Protein AF-A0A7C9PVP7-F1 (afdb_monomer_lite)

Structure (mmCIF, N/CA/C/O backbone):
data_AF-A0A7C9PVP7-F1
#
_entry.id   AF-A0A7C9PVP7-F1
#
loop_
_atom_site.group_PDB
_atom_site.id
_atom_site.type_symbol
_atom_site.label_atom_id
_atom_site.label_alt_id
_atom_site.label_comp_id
_atom_site.label_asym_id
_atom_site.label_entity_id
_atom_site.label_seq_id
_atom_site.pdbx_PDB_ins_code
_atom_site.Cartn_x
_atom_site.Cartn_y
_atom_site.Cartn_z
_atom_site.occupancy
_atom_site.B_iso_or_equiv
_atom_site.auth_seq_id
_atom_site.auth_comp_id
_atom_site.auth_asym_id
_atom_site.auth_atom_id
_atom_site.pdbx_PDB_model_num
ATOM 1 N N . MET A 1 1 ? -107.635 -49.368 16.313 1.00 35.53 1 MET A N 1
ATOM 2 C CA . MET A 1 1 ? -106.824 -50.002 15.254 1.00 35.53 1 MET A CA 1
ATOM 3 C C . MET A 1 1 ? -105.705 -49.036 14.891 1.00 35.53 1 MET A C 1
ATOM 5 O O . MET A 1 1 ? -106.017 -47.894 14.594 1.00 35.53 1 MET A O 1
ATOM 9 N N . ASN A 1 2 ? -104.457 -49.486 15.078 1.00 34.75 2 ASN A N 1
ATOM 10 C CA . ASN A 1 2 ? -103.176 -49.161 14.405 1.00 34.75 2 ASN A CA 1
ATOM 11 C C . ASN A 1 2 ? -103.253 -48.045 13.330 1.00 34.75 2 ASN A C 1
ATOM 13 O O . ASN A 1 2 ? -104.153 -48.103 12.506 1.00 34.75 2 ASN A O 1
ATOM 17 N N . GLY A 1 3 ? -102.390 -47.028 13.219 1.00 34.78 3 GLY A N 1
ATOM 18 C CA . GLY A 1 3 ? -100.933 -46.939 13.399 1.00 34.78 3 GLY A CA 1
ATOM 19 C C . GLY A 1 3 ? -100.298 -46.448 12.073 1.00 34.78 3 GLY A C 1
ATOM 20 O O . GLY A 1 3 ? -100.737 -46.920 11.030 1.00 34.78 3 GLY A O 1
ATOM 21 N N . PHE A 1 4 ? -99.272 -45.573 12.146 1.00 37.66 4 PHE A N 1
ATOM 22 C CA . PHE A 1 4 ? -98.384 -45.060 11.060 1.00 37.66 4 PHE A CA 1
ATOM 23 C C . PHE A 1 4 ? -99.015 -44.087 10.027 1.00 37.66 4 PHE A C 1
ATOM 25 O O . PHE A 1 4 ? -100.135 -44.302 9.593 1.00 37.66 4 PHE A O 1
ATOM 32 N N . ASP A 1 5 ? -98.386 -43.025 9.498 1.00 41.72 5 ASP A N 1
ATOM 33 C CA . ASP A 1 5 ? -97.152 -42.254 9.756 1.00 41.72 5 ASP A CA 1
ATOM 34 C C . ASP A 1 5 ? -97.121 -41.056 8.765 1.00 41.72 5 ASP A C 1
ATOM 36 O O . ASP A 1 5 ? -97.962 -40.978 7.869 1.00 41.72 5 ASP A O 1
ATOM 40 N N . SER A 1 6 ? -96.088 -40.209 8.853 1.00 38.78 6 SER A N 1
ATOM 41 C CA . SER A 1 6 ? -95.681 -39.108 7.944 1.00 38.78 6 SER A CA 1
ATOM 42 C C . SER A 1 6 ? -96.436 -37.771 8.123 1.00 38.78 6 SER A C 1
ATOM 44 O O . SER A 1 6 ? -97.595 -37.612 7.773 1.00 38.78 6 SER A O 1
ATOM 46 N N . GLY A 1 7 ? -95.854 -36.710 8.689 1.00 47.41 7 GLY A N 1
ATOM 47 C CA . GLY A 1 7 ? -94.441 -36.341 8.678 1.00 47.41 7 GLY A CA 1
ATOM 48 C C . GLY A 1 7 ? -94.038 -35.802 7.307 1.00 47.41 7 GLY A C 1
ATOM 49 O O . GLY A 1 7 ? -93.270 -36.454 6.616 1.00 47.41 7 GLY A O 1
ATOM 50 N N . PHE A 1 8 ? -94.560 -34.636 6.900 1.00 43.66 8 PHE A N 1
ATOM 51 C CA . PHE A 1 8 ? -93.939 -33.872 5.802 1.00 43.66 8 PHE A CA 1
ATOM 52 C C . PHE A 1 8 ? -94.285 -32.372 5.736 1.00 43.66 8 PHE A C 1
ATOM 54 O O . PHE A 1 8 ? -93.508 -31.598 5.189 1.00 43.66 8 PHE A O 1
ATOM 61 N N . PHE A 1 9 ? -95.404 -31.907 6.307 1.00 37.41 9 PHE A N 1
ATOM 62 C CA . PHE A 1 9 ? -95.901 -30.552 5.995 1.00 37.41 9 PHE A CA 1
ATOM 63 C C . PHE A 1 9 ? -95.629 -29.438 7.020 1.00 37.41 9 PHE A C 1
ATOM 65 O O . PHE A 1 9 ? -96.051 -28.306 6.806 1.00 37.41 9 PHE A O 1
ATOM 72 N N . ALA A 1 10 ? -94.867 -29.685 8.088 1.00 37.97 10 ALA A N 1
ATOM 73 C CA . ALA A 1 10 ? -94.651 -28.693 9.150 1.00 37.97 10 ALA A CA 1
ATOM 74 C C . ALA A 1 10 ? -93.182 -28.248 9.303 1.00 37.97 10 ALA A C 1
ATOM 76 O O . ALA A 1 10 ? -92.636 -28.279 10.401 1.00 37.97 10 ALA A O 1
ATOM 77 N N . SER A 1 11 ? -92.507 -27.843 8.219 1.00 38.09 11 SER A N 1
ATOM 78 C CA . SER A 1 11 ? -91.168 -27.220 8.349 1.00 38.09 11 SER A CA 1
ATOM 79 C C . SER A 1 11 ? -90.753 -26.265 7.215 1.00 38.09 11 SER A C 1
ATOM 81 O O . SER A 1 11 ? -89.658 -25.708 7.225 1.00 38.09 11 SER A O 1
ATOM 83 N N . LEU A 1 12 ? -91.618 -26.004 6.231 1.00 42.50 12 LEU A N 1
ATOM 84 C CA . LEU A 1 12 ? -91.212 -25.348 4.978 1.00 42.50 12 LEU A CA 1
ATOM 85 C C . LEU A 1 12 ? -91.471 -23.833 4.889 1.00 42.50 12 LEU A C 1
ATOM 87 O O . LEU A 1 12 ? -91.487 -23.287 3.792 1.00 42.50 12 LEU A O 1
ATOM 91 N N . TRP A 1 13 ? -91.621 -23.121 6.012 1.00 43.50 13 TRP A N 1
ATOM 92 C CA . TRP A 1 13 ? -91.886 -21.667 5.989 1.00 43.50 13 TRP A CA 1
ATOM 93 C C . TRP A 1 13 ? -90.919 -20.785 6.791 1.00 43.50 13 TRP A C 1
ATOM 95 O O . TRP A 1 13 ? -91.205 -19.614 7.022 1.00 43.50 13 TRP A O 1
ATOM 105 N N . HIS A 1 14 ? -89.732 -21.289 7.160 1.00 43.88 14 HIS A N 1
ATOM 106 C CA . HIS A 1 14 ? -88.726 -20.457 7.845 1.00 43.88 14 HIS A CA 1
ATOM 107 C C . HIS A 1 14 ? -87.280 -20.527 7.325 1.00 43.88 14 HIS A C 1
ATOM 109 O O . HIS A 1 14 ? -86.410 -19.848 7.874 1.00 43.88 14 HIS A O 1
ATOM 115 N N . GLN A 1 15 ? -87.003 -21.243 6.230 1.00 44.12 15 GLN A N 1
ATOM 116 C CA . GLN A 1 15 ? -85.635 -21.389 5.699 1.00 44.12 15 GLN A CA 1
ATOM 117 C C . GLN A 1 15 ? -85.302 -20.572 4.434 1.00 44.12 15 GLN A C 1
ATOM 119 O O . GLN A 1 15 ? -84.199 -20.681 3.913 1.00 44.12 15 GLN A O 1
ATOM 124 N N . GLY A 1 16 ? -86.177 -19.677 3.963 1.00 38.12 16 GLY A N 1
ATOM 125 C CA . GLY A 1 16 ? -85.915 -18.897 2.739 1.00 38.12 16 GLY A CA 1
ATOM 126 C C . GLY A 1 16 ? -84.987 -17.678 2.891 1.00 38.12 16 GLY A C 1
ATOM 127 O O . GLY A 1 16 ? -84.432 -17.203 1.906 1.00 38.12 16 GLY A O 1
ATOM 128 N N . LYS A 1 17 ? -84.791 -17.140 4.105 1.00 39.38 17 LYS A N 1
ATOM 129 C CA . LYS A 1 17 ? -84.120 -15.830 4.295 1.00 39.38 17 LYS A CA 1
ATOM 130 C C . LYS A 1 17 ? -82.666 -15.876 4.772 1.00 39.38 17 LYS A C 1
ATOM 132 O O . LYS A 1 17 ? -81.983 -14.860 4.684 1.00 39.38 17 LYS A O 1
ATOM 137 N N . LYS A 1 18 ? -82.171 -17.013 5.275 1.00 43.19 18 LYS A N 1
ATOM 138 C CA . LYS A 1 18 ? -80.804 -17.095 5.836 1.00 43.19 18 LYS A CA 1
ATOM 139 C C . LYS A 1 18 ? -79.737 -17.528 4.825 1.00 43.19 18 LYS A C 1
ATOM 141 O O . LYS A 1 18 ? -78.585 -17.137 4.976 1.00 43.19 18 LYS A O 1
ATOM 146 N N . ILE A 1 19 ? -80.112 -18.253 3.771 1.00 44.62 19 ILE A N 1
ATOM 147 C CA . ILE A 1 19 ? -79.148 -18.809 2.804 1.00 44.62 19 ILE A CA 1
ATOM 148 C C . ILE A 1 19 ? -78.625 -17.725 1.837 1.00 44.62 19 ILE A C 1
ATOM 150 O O . ILE A 1 19 ? -77.452 -17.729 1.479 1.00 44.62 19 ILE A O 1
ATOM 154 N N . SER A 1 20 ? -79.442 -16.715 1.509 1.00 43.78 20 SER A N 1
ATOM 155 C CA . SER A 1 20 ? -79.046 -15.617 0.608 1.00 43.78 20 SER A CA 1
ATOM 156 C C . SER A 1 20 ? -77.975 -14.683 1.201 1.00 43.78 20 SER A C 1
ATOM 158 O O . SER A 1 20 ? -77.080 -14.245 0.480 1.00 43.78 20 SER A O 1
ATOM 160 N N . LYS A 1 21 ? -77.989 -14.429 2.519 1.00 39.31 21 LYS A N 1
ATOM 161 C CA . LYS A 1 21 ? -76.960 -13.597 3.171 1.00 39.31 21 LYS A CA 1
ATOM 162 C C . LYS A 1 21 ? -75.628 -14.321 3.356 1.00 39.31 21 LYS A C 1
ATOM 164 O O . LYS A 1 21 ? -74.592 -13.671 3.305 1.00 39.31 21 LYS A O 1
ATOM 169 N N . LEU A 1 22 ? -75.625 -15.640 3.534 1.00 43.06 22 LEU A N 1
ATOM 170 C CA . LEU A 1 22 ? -74.382 -16.395 3.718 1.00 43.06 22 LEU A CA 1
ATOM 171 C C . LEU A 1 22 ? -73.583 -16.515 2.414 1.00 43.06 22 LEU A C 1
ATOM 173 O O . LEU A 1 22 ? -72.370 -16.353 2.445 1.00 43.06 22 LEU A O 1
ATOM 177 N N . ILE A 1 23 ? -74.249 -16.679 1.267 1.00 43.31 23 ILE A N 1
ATOM 178 C CA . ILE A 1 23 ? -73.569 -16.797 -0.035 1.00 43.31 23 ILE A CA 1
ATOM 179 C C . ILE A 1 23 ? -73.073 -15.430 -0.540 1.00 43.31 23 ILE A C 1
ATOM 181 O O . ILE A 1 23 ? -71.964 -15.335 -1.063 1.00 43.31 23 ILE A O 1
ATOM 185 N N . ALA A 1 24 ? -73.831 -14.350 -0.308 1.00 41.00 24 ALA A N 1
ATOM 186 C CA . ALA A 1 24 ? -73.399 -12.997 -0.674 1.00 41.00 24 ALA A CA 1
ATOM 187 C C . ALA A 1 24 ? -72.214 -12.500 0.179 1.00 41.00 24 ALA A C 1
ATOM 189 O O . ALA A 1 24 ? -71.314 -11.849 -0.344 1.00 41.00 24 ALA A O 1
ATOM 190 N N . THR A 1 25 ? -72.166 -12.845 1.472 1.00 41.41 25 THR A N 1
ATOM 191 C CA . THR A 1 25 ? -71.031 -12.468 2.339 1.00 41.41 25 THR A CA 1
ATOM 192 C C . THR A 1 25 ? -69.775 -13.299 2.043 1.00 41.41 25 THR A C 1
ATOM 194 O O . THR A 1 25 ? -68.667 -12.783 2.169 1.00 41.41 25 THR A O 1
ATOM 197 N N . LEU A 1 26 ? -69.917 -14.555 1.593 1.00 39.81 26 LEU A N 1
ATOM 198 C CA . LEU A 1 26 ? -68.764 -15.412 1.287 1.00 39.81 26 LEU A CA 1
ATOM 199 C C . LEU A 1 26 ? -68.030 -14.984 0.004 1.00 39.81 26 LEU A C 1
ATOM 201 O O . LEU A 1 26 ? -66.804 -15.041 -0.027 1.00 39.81 26 LEU A O 1
ATOM 205 N N . LEU A 1 27 ? -68.754 -14.506 -1.019 1.00 39.69 27 LEU A N 1
ATOM 206 C CA . LEU A 1 27 ? -68.161 -14.033 -2.281 1.00 39.69 27 LEU A CA 1
ATOM 207 C C . LEU A 1 27 ? -67.509 -12.645 -2.165 1.00 39.69 27 LEU A C 1
ATOM 209 O O . LEU A 1 27 ? -66.495 -12.390 -2.809 1.00 39.69 27 LEU A O 1
ATOM 213 N N . VAL A 1 28 ? -68.023 -11.763 -1.301 1.00 41.38 28 VAL A N 1
ATOM 214 C CA . VAL A 1 28 ? -67.366 -10.469 -1.024 1.00 41.38 28 VAL A CA 1
ATOM 215 C C . VAL A 1 28 ? -66.106 -10.662 -0.168 1.00 41.38 28 VAL A C 1
ATOM 217 O O . VAL A 1 28 ? -65.120 -9.954 -0.359 1.00 41.38 28 VAL A O 1
ATOM 220 N N . ALA A 1 29 ? -66.080 -11.673 0.708 1.00 38.22 29 ALA A N 1
ATOM 221 C CA . ALA A 1 29 ? -64.902 -11.998 1.510 1.00 38.22 29 ALA A CA 1
ATOM 222 C C . ALA A 1 29 ? -63.761 -12.656 0.707 1.00 38.22 29 ALA A C 1
ATOM 224 O O . ALA A 1 29 ? -62.604 -12.522 1.097 1.00 38.22 29 ALA A O 1
ATOM 225 N N . THR A 1 30 ? -64.044 -13.326 -0.421 1.00 38.50 30 THR A N 1
ATOM 226 C CA . THR A 1 30 ? -62.991 -13.951 -1.252 1.00 38.50 30 THR A CA 1
ATOM 227 C C . THR A 1 30 ? -62.315 -12.972 -2.212 1.00 38.50 30 THR A C 1
ATOM 229 O O . THR A 1 30 ? -61.137 -13.142 -2.511 1.00 38.50 30 THR A O 1
ATOM 232 N N . VAL A 1 31 ? -63.007 -11.920 -2.663 1.00 41.06 31 VAL A N 1
ATOM 233 C CA . VAL A 1 31 ? -62.415 -10.917 -3.572 1.00 41.06 31 VAL A CA 1
ATOM 234 C C . VAL A 1 31 ? -61.635 -9.834 -2.812 1.00 41.06 31 VAL A C 1
ATOM 236 O O . VAL A 1 31 ? -60.676 -9.287 -3.349 1.00 41.06 31 VAL A O 1
ATOM 239 N N . PHE A 1 32 ? -61.951 -9.572 -1.537 1.00 38.47 32 PHE A N 1
ATOM 240 C CA . PHE A 1 32 ? -61.188 -8.611 -0.722 1.00 38.47 32 PHE A CA 1
ATOM 241 C C . PHE A 1 32 ? -59.865 -9.177 -0.168 1.00 38.47 32 PHE A C 1
ATOM 243 O O . PHE A 1 32 ? -58.951 -8.416 0.139 1.00 38.47 32 PHE A O 1
ATOM 250 N N . PHE A 1 33 ? -59.721 -10.506 -0.085 1.00 38.88 33 PHE A N 1
ATOM 251 C CA . PHE A 1 33 ? -58.511 -11.166 0.432 1.00 38.88 33 PHE A CA 1
ATOM 252 C C . PHE A 1 33 ? -57.405 -11.404 -0.611 1.00 38.88 33 PHE A C 1
ATOM 254 O O . PHE A 1 33 ? -56.318 -11.839 -0.249 1.00 38.88 33 PHE A O 1
ATOM 261 N N . LEU A 1 34 ? -57.646 -11.092 -1.888 1.00 41.97 34 LEU A N 1
ATOM 262 C CA . LEU A 1 34 ? -56.627 -11.150 -2.950 1.00 41.97 34 LEU A CA 1
ATOM 263 C C . LEU A 1 34 ? -55.975 -9.784 -3.243 1.00 41.97 34 LEU A C 1
ATOM 265 O O . LEU A 1 34 ? -55.122 -9.693 -4.120 1.00 41.97 34 LEU A O 1
ATOM 269 N N . GLY A 1 35 ? -56.359 -8.726 -2.515 1.00 41.78 35 GLY A N 1
ATOM 270 C CA . GLY A 1 35 ? -55.882 -7.352 -2.730 1.00 41.78 35 GLY A CA 1
ATOM 271 C C . GLY A 1 35 ? -54.906 -6.803 -1.682 1.00 41.78 35 GLY A C 1
ATOM 272 O O . GLY A 1 35 ? -54.446 -5.675 -1.825 1.00 41.78 35 GLY A O 1
ATOM 273 N N . MET A 1 36 ? -54.578 -7.555 -0.629 1.00 48.78 36 MET A N 1
ATOM 274 C CA . MET A 1 36 ? -53.687 -7.099 0.444 1.00 48.78 36 MET A CA 1
ATOM 275 C C . MET A 1 36 ? -52.611 -8.142 0.708 1.00 48.78 36 MET A C 1
ATOM 277 O O . MET A 1 36 ? -52.885 -9.177 1.305 1.00 48.78 36 MET A O 1
ATOM 281 N N . GLY A 1 37 ? -51.380 -7.867 0.285 1.00 43.84 37 GLY A N 1
ATOM 282 C CA . GLY A 1 37 ? -50.263 -8.714 0.691 1.00 43.84 37 GLY A CA 1
ATOM 283 C C . GLY A 1 37 ? -49.037 -8.718 -0.203 1.00 43.84 37 GLY A C 1
ATOM 284 O O . GLY A 1 37 ? -48.245 -9.645 -0.085 1.00 43.84 37 GLY A O 1
ATOM 285 N N . THR A 1 38 ? -48.801 -7.718 -1.055 1.00 48.75 38 THR A N 1
ATOM 286 C CA . THR A 1 38 ? -47.406 -7.435 -1.415 1.00 48.75 38 THR A CA 1
ATOM 287 C C . THR A 1 38 ? -46.764 -6.796 -0.193 1.00 48.75 38 THR A C 1
ATOM 289 O O . THR A 1 38 ? -46.749 -5.574 -0.043 1.00 48.75 38 THR A O 1
ATOM 292 N N . ILE A 1 39 ? -46.286 -7.639 0.723 1.00 51.38 39 ILE A N 1
ATOM 293 C CA . ILE A 1 39 ? -45.269 -7.242 1.686 1.00 51.38 39 ILE A CA 1
ATOM 294 C C . ILE A 1 39 ? -44.074 -6.852 0.817 1.00 51.38 39 ILE A C 1
ATOM 296 O O . ILE A 1 39 ? -43.309 -7.703 0.368 1.00 51.38 39 ILE A O 1
ATOM 300 N N . LEU A 1 40 ? -43.964 -5.560 0.509 1.00 48.41 40 LEU A N 1
ATOM 301 C CA . LEU A 1 40 ? -42.699 -4.954 0.135 1.00 48.41 40 LEU A CA 1
ATOM 302 C C . LEU A 1 40 ? -41.823 -5.106 1.375 1.00 48.41 40 LEU A C 1
ATOM 304 O O . LEU A 1 40 ? -41.786 -4.228 2.233 1.00 48.41 40 LEU A O 1
ATOM 308 N N . LEU A 1 41 ? -41.194 -6.274 1.521 1.00 50.56 41 LEU A N 1
ATOM 309 C CA . LEU A 1 41 ? -40.046 -6.394 2.397 1.00 50.56 41 LEU A CA 1
ATOM 310 C C . LEU A 1 41 ? -39.092 -5.306 1.902 1.00 50.56 41 LEU A C 1
ATOM 312 O O . LEU A 1 41 ? -38.775 -5.318 0.706 1.00 50.56 41 LEU A O 1
ATOM 316 N N . PRO A 1 42 ? -38.698 -4.329 2.738 1.00 54.88 42 PRO A N 1
ATOM 317 C CA . PRO A 1 42 ? -37.625 -3.439 2.352 1.00 54.88 42 PRO A CA 1
ATOM 318 C C . PRO A 1 42 ? -36.460 -4.356 2.008 1.00 54.88 42 PRO A C 1
ATOM 320 O O . PRO A 1 42 ? -35.973 -5.097 2.863 1.00 54.88 42 PRO A O 1
ATOM 323 N N . VAL A 1 43 ? -36.092 -4.389 0.726 1.00 60.16 43 VAL A N 1
ATOM 324 C CA . VAL A 1 43 ? -34.851 -5.025 0.305 1.00 60.16 43 VAL A CA 1
ATOM 325 C C . VAL A 1 43 ? -33.800 -4.359 1.184 1.00 60.16 43 VAL A C 1
ATOM 327 O O . VAL A 1 43 ? -33.738 -3.126 1.151 1.00 60.16 43 VAL A O 1
ATOM 330 N N . PRO A 1 44 ? -33.059 -5.099 2.031 1.00 52.84 44 PRO A N 1
ATOM 331 C CA . PRO A 1 44 ? -31.991 -4.491 2.796 1.00 52.84 44 PRO A CA 1
ATOM 332 C C . PRO A 1 44 ? -31.082 -3.850 1.760 1.00 52.84 44 PRO A C 1
ATOM 334 O O . PRO A 1 44 ? -30.469 -4.534 0.940 1.00 52.84 44 PRO A O 1
ATOM 337 N N . THR A 1 45 ? -31.082 -2.522 1.714 1.00 51.94 45 THR A N 1
ATOM 338 C CA . THR A 1 45 ? -30.081 -1.790 0.963 1.00 51.94 45 THR A CA 1
ATOM 339 C C . THR A 1 45 ? -28.783 -2.199 1.622 1.00 51.94 45 THR A C 1
ATOM 341 O O . THR A 1 45 ? -28.556 -1.823 2.772 1.00 51.94 45 THR A O 1
ATOM 344 N N . ALA A 1 46 ? -28.003 -3.051 0.957 1.00 53.53 46 ALA A N 1
ATOM 345 C CA . ALA A 1 46 ? -26.649 -3.350 1.374 1.00 53.53 46 ALA A CA 1
ATOM 346 C C . ALA A 1 46 ? -25.939 -1.997 1.445 1.00 53.53 46 ALA A C 1
ATOM 348 O O . ALA A 1 46 ? -25.617 -1.399 0.418 1.00 53.53 46 ALA A O 1
ATOM 349 N N . GLN A 1 47 ? -25.832 -1.449 2.655 1.00 55.28 47 GLN A N 1
ATOM 350 C CA . GLN A 1 47 ? -25.023 -0.274 2.896 1.00 55.28 47 GLN A CA 1
ATOM 351 C C . GLN A 1 47 ? -23.615 -0.721 2.536 1.00 55.28 47 GLN A C 1
ATOM 353 O O . GLN A 1 47 ? -23.139 -1.734 3.048 1.00 55.28 47 GLN A O 1
ATOM 358 N N . ALA A 1 48 ? -23.004 -0.053 1.558 1.00 58.19 48 ALA A N 1
ATOM 359 C CA . ALA A 1 48 ? -21.621 -0.326 1.221 1.00 58.19 48 ALA A CA 1
ATOM 360 C C . ALA A 1 48 ? -20.815 -0.182 2.516 1.00 58.19 48 ALA A C 1
ATOM 362 O O . ALA A 1 48 ? -20.867 0.878 3.143 1.00 58.19 48 ALA A O 1
ATOM 363 N N . ALA A 1 49 ? -20.157 -1.265 2.938 1.00 69.88 49 ALA A N 1
ATOM 364 C CA . ALA A 1 49 ? -19.309 -1.261 4.119 1.00 69.88 49 ALA A CA 1
ATOM 365 C C . ALA A 1 49 ? -18.346 -0.078 3.999 1.00 69.88 49 ALA A C 1
ATOM 367 O O . ALA A 1 49 ? -17.652 0.058 2.987 1.00 69.88 49 ALA A O 1
ATOM 368 N N . MET A 1 50 ? -18.352 0.817 4.988 1.00 82.38 50 MET A N 1
ATOM 369 C CA . MET A 1 50 ? -17.418 1.933 4.970 1.00 82.38 50 MET A CA 1
ATOM 370 C C . MET A 1 50 ? -16.009 1.372 5.142 1.00 82.38 50 MET A C 1
ATOM 372 O O . MET A 1 50 ? -15.749 0.626 6.087 1.00 82.38 50 MET A O 1
ATOM 376 N N . VAL A 1 51 ? -15.124 1.709 4.207 1.00 91.00 51 VAL A N 1
ATOM 377 C CA . VAL A 1 51 ? -13.711 1.342 4.262 1.00 91.00 51 VAL A CA 1
ATOM 378 C C . VAL A 1 51 ? -12.899 2.623 4.332 1.00 91.00 51 VAL A C 1
ATOM 380 O O . VAL A 1 51 ? -13.061 3.506 3.487 1.00 91.00 51 VAL A O 1
ATOM 383 N N . LEU A 1 52 ? -12.050 2.730 5.350 1.00 93.06 52 LEU A N 1
ATOM 384 C CA . LEU A 1 52 ? -11.122 3.843 5.518 1.00 93.06 52 LEU A CA 1
ATOM 385 C C . LEU A 1 52 ? -9.711 3.307 5.734 1.00 93.06 52 LEU A C 1
ATOM 387 O O . LEU A 1 52 ? -9.510 2.287 6.392 1.00 93.06 52 LEU A O 1
ATOM 391 N N . PHE A 1 53 ? -8.735 4.040 5.217 1.00 93.94 53 PHE A N 1
ATOM 392 C CA . PHE A 1 53 ? -7.320 3.754 5.385 1.00 93.94 53 PHE A CA 1
ATOM 393 C C . PHE A 1 53 ? -6.674 4.898 6.146 1.00 93.94 53 PHE A C 1
ATOM 395 O O . PHE A 1 53 ? -6.856 6.061 5.790 1.00 93.94 53 PHE A O 1
ATOM 402 N N . CYS A 1 54 ? -5.925 4.573 7.193 1.00 94.50 54 CYS A N 1
ATOM 403 C CA . CYS A 1 54 ? -5.312 5.554 8.080 1.00 94.50 54 CYS A CA 1
ATOM 404 C C . CYS A 1 54 ? -3.782 5.426 8.001 1.00 94.50 54 CYS A C 1
ATOM 406 O O . CYS A 1 54 ? -3.188 4.718 8.824 1.00 94.50 54 CYS A O 1
ATOM 408 N N . PRO A 1 55 ? -3.136 6.035 6.986 1.00 91.12 55 PRO A N 1
ATOM 409 C CA . PRO A 1 55 ? -1.688 5.999 6.830 1.00 91.12 55 PRO A CA 1
ATOM 410 C C . PRO A 1 55 ? -0.964 6.877 7.853 1.00 91.12 55 PRO A C 1
ATOM 412 O O . PRO A 1 55 ? -1.422 7.976 8.164 1.00 91.12 55 PRO A O 1
ATOM 415 N N . GLY A 1 56 ? 0.196 6.415 8.319 1.00 88.12 56 GLY A N 1
ATOM 416 C CA . GLY A 1 56 ? 1.106 7.153 9.201 1.00 88.12 56 GLY A CA 1
ATOM 417 C C . GLY A 1 56 ? 2.538 6.609 9.140 1.00 88.12 56 GLY A C 1
ATOM 418 O O . GLY A 1 56 ? 2.848 5.769 8.299 1.00 88.12 56 GLY A O 1
ATOM 419 N N . LEU A 1 57 ? 3.415 7.083 10.030 1.00 85.50 57 LEU A N 1
ATOM 420 C CA . LEU A 1 57 ? 4.809 6.637 10.157 1.00 85.50 57 LEU A CA 1
ATOM 421 C C . LEU A 1 57 ? 5.047 5.998 11.521 1.00 85.50 57 LEU A C 1
ATOM 423 O O . LEU A 1 57 ? 4.754 6.612 12.547 1.00 85.50 57 LEU A O 1
ATOM 427 N N . ASP A 1 58 ? 5.594 4.787 11.540 1.00 86.25 58 ASP A N 1
ATOM 428 C CA . ASP A 1 58 ? 5.898 4.049 12.762 1.00 86.25 58 ASP A CA 1
ATOM 429 C C . ASP A 1 58 ? 7.041 4.703 13.568 1.00 86.25 58 ASP A C 1
ATOM 431 O O . ASP A 1 58 ? 7.570 5.758 13.211 1.00 86.25 58 ASP A O 1
ATOM 435 N N . ALA A 1 59 ? 7.431 4.095 14.692 1.00 84.19 59 ALA A N 1
ATOM 436 C CA . ALA A 1 59 ? 8.501 4.622 15.543 1.00 84.19 59 ALA A CA 1
ATOM 437 C C . ALA A 1 59 ? 9.863 4.731 14.817 1.00 84.19 59 ALA A C 1
ATOM 439 O O . ALA A 1 59 ? 10.698 5.561 15.189 1.00 84.19 59 ALA A O 1
ATOM 440 N N . GLY A 1 60 ? 10.095 3.893 13.801 1.00 82.38 60 GLY A N 1
ATOM 441 C CA . GLY A 1 60 ? 11.287 3.884 12.954 1.00 82.38 60 GLY A CA 1
ATOM 442 C C . GLY A 1 60 ? 11.216 4.840 11.761 1.00 82.38 60 GLY A C 1
ATOM 443 O O . GLY A 1 60 ? 12.218 4.991 11.067 1.00 82.38 60 GLY A O 1
ATOM 444 N N . GLY A 1 61 ? 10.079 5.508 11.546 1.00 79.31 61 GLY A N 1
ATOM 445 C CA . GLY A 1 61 ? 9.845 6.387 10.401 1.00 79.31 61 GLY A CA 1
ATOM 446 C C . GLY A 1 61 ? 9.401 5.646 9.138 1.00 79.31 61 GLY A C 1
ATOM 447 O O . GLY A 1 61 ? 9.401 6.239 8.061 1.00 79.31 61 GLY A O 1
ATOM 448 N N . TYR A 1 62 ? 9.030 4.368 9.246 1.00 81.50 62 TYR A N 1
ATOM 449 C CA . TYR A 1 62 ? 8.526 3.583 8.125 1.00 81.50 62 TYR A CA 1
ATOM 450 C C . TYR A 1 62 ? 7.009 3.730 7.982 1.00 81.50 62 TYR A C 1
ATOM 452 O O . TYR A 1 62 ? 6.308 3.817 8.995 1.00 81.50 62 TYR A O 1
ATOM 460 N N . PRO A 1 63 ? 6.466 3.742 6.752 1.00 84.75 63 PRO A N 1
ATOM 461 C CA . PRO A 1 63 ? 5.029 3.842 6.552 1.00 84.75 63 PRO A CA 1
ATOM 462 C C . PRO A 1 63 ? 4.276 2.662 7.164 1.00 84.75 63 PRO A C 1
ATOM 464 O O . PRO A 1 63 ? 4.694 1.506 7.072 1.00 84.75 63 PRO A O 1
ATOM 467 N N . TYR A 1 64 ? 3.121 2.953 7.748 1.00 90.44 64 TYR A N 1
ATOM 468 C CA . TYR A 1 64 ? 2.118 1.953 8.079 1.00 90.44 64 TYR A CA 1
ATOM 469 C C . TYR A 1 64 ? 0.742 2.422 7.622 1.00 90.44 64 TYR A C 1
ATOM 471 O O . TYR A 1 64 ? 0.526 3.597 7.324 1.00 90.44 64 TYR A O 1
ATOM 479 N N . THR A 1 65 ? -0.214 1.505 7.576 1.00 94.00 65 THR A N 1
ATOM 480 C CA . THR A 1 65 ? -1.621 1.805 7.315 1.00 94.00 65 THR A CA 1
ATOM 481 C C . THR A 1 65 ? -2.500 0.931 8.175 1.00 94.00 65 THR A C 1
ATOM 483 O O . THR A 1 65 ? -2.381 -0.289 8.125 1.00 94.00 65 THR A O 1
ATOM 486 N N . ALA A 1 66 ? -3.394 1.554 8.938 1.00 96.12 66 ALA A N 1
ATOM 487 C CA . ALA A 1 66 ? -4.488 0.850 9.589 1.00 96.12 66 ALA A CA 1
ATOM 488 C C . ALA A 1 66 ? -5.729 0.848 8.691 1.00 96.12 66 ALA A C 1
ATOM 490 O O . ALA A 1 66 ? -6.080 1.892 8.132 1.00 96.12 66 ALA A O 1
ATOM 491 N N . THR A 1 67 ? -6.398 -0.296 8.583 1.00 96.19 67 THR A N 1
ATOM 492 C CA . THR A 1 67 ? -7.607 -0.453 7.767 1.00 96.19 67 THR A CA 1
ATOM 493 C C . THR A 1 67 ? -8.829 -0.550 8.674 1.00 96.19 67 THR A C 1
ATOM 495 O O . THR A 1 67 ? -8.909 -1.417 9.548 1.00 96.19 67 THR A O 1
ATOM 498 N N . TYR A 1 68 ? -9.791 0.343 8.458 1.00 95.50 68 TYR A N 1
ATOM 499 C CA . TYR A 1 68 ? -11.095 0.338 9.110 1.00 95.50 68 TYR A CA 1
ATOM 500 C C . TYR A 1 68 ? -12.146 -0.187 8.141 1.00 95.50 68 TYR A C 1
ATOM 502 O O . TYR A 1 68 ? -12.258 0.324 7.027 1.00 95.50 68 TYR A O 1
ATOM 510 N N . VAL A 1 69 ? -12.913 -1.187 8.564 1.00 92.94 69 VAL A N 1
ATOM 511 C CA . VAL A 1 69 ? -13.981 -1.803 7.777 1.00 92.94 69 VAL A CA 1
ATOM 512 C C . VAL A 1 69 ? -15.194 -1.983 8.674 1.00 92.94 69 VAL A C 1
ATOM 514 O O . VAL A 1 69 ? -15.103 -2.621 9.720 1.00 92.94 69 VAL A O 1
ATOM 517 N N . ASP A 1 70 ? -16.324 -1.426 8.246 1.00 87.44 70 ASP A N 1
ATOM 518 C CA . ASP A 1 70 ? -17.648 -1.714 8.813 1.00 87.44 70 ASP A CA 1
ATOM 519 C C . ASP A 1 70 ? -17.721 -1.642 10.352 1.00 87.44 70 ASP A C 1
ATOM 521 O O . ASP A 1 70 ? -18.205 -2.550 11.025 1.00 87.44 70 ASP A O 1
ATOM 525 N N . GLY A 1 71 ? -17.191 -0.566 10.937 1.00 90.62 71 GLY A N 1
ATOM 526 C CA . GLY A 1 71 ? -17.259 -0.363 12.386 1.00 90.62 71 GLY A CA 1
ATOM 527 C C . GLY A 1 71 ? -15.964 -0.655 13.144 1.00 90.62 71 GLY A C 1
ATOM 528 O O . GLY A 1 71 ? -15.823 -0.188 14.274 1.00 90.62 71 GLY A O 1
ATOM 529 N N . LEU A 1 72 ? -15.015 -1.391 12.554 1.00 95.00 72 LEU A N 1
ATOM 530 C CA . LEU A 1 72 ? -13.852 -1.923 13.270 1.00 95.00 72 LEU A CA 1
ATOM 531 C C . LEU A 1 72 ? -12.538 -1.713 12.517 1.00 95.00 72 LEU A C 1
ATOM 533 O O . LEU A 1 72 ? -12.476 -1.799 11.292 1.00 95.00 72 LEU A O 1
ATOM 537 N N . PHE A 1 73 ? -11.451 -1.522 13.265 1.00 97.81 73 PHE A N 1
ATOM 538 C CA . PHE A 1 73 ? -10.105 -1.692 12.720 1.00 97.81 73 PHE A CA 1
ATOM 539 C C . PHE A 1 73 ? -9.779 -3.181 12.623 1.00 97.81 73 PHE A C 1
ATOM 541 O O . PHE A 1 73 ? -9.865 -3.901 13.617 1.00 97.81 73 PHE A O 1
ATOM 548 N N . THR A 1 74 ? -9.423 -3.634 11.424 1.00 96.25 74 THR A N 1
ATOM 549 C CA . THR A 1 74 ? -9.253 -5.063 11.105 1.00 96.25 74 THR A CA 1
ATOM 550 C C . THR A 1 74 ? -7.796 -5.460 10.925 1.00 96.25 74 THR A C 1
ATOM 552 O O . THR A 1 74 ? -7.428 -6.593 11.220 1.00 96.25 74 THR A O 1
ATOM 555 N N . GLU A 1 75 ? -6.941 -4.528 10.505 1.00 96.81 75 GLU A N 1
ATOM 556 C CA . GLU A 1 75 ? -5.515 -4.785 10.316 1.00 96.81 75 GLU A CA 1
ATOM 557 C C . GLU A 1 75 ? -4.667 -3.512 10.418 1.00 96.81 75 GLU A C 1
ATOM 559 O O . GLU A 1 75 ? -5.153 -2.393 10.220 1.00 96.81 75 GLU A O 1
ATOM 564 N N . VAL A 1 76 ? -3.371 -3.704 10.678 1.00 95.81 76 VAL A N 1
ATOM 565 C CA . VAL A 1 76 ? -2.318 -2.726 10.391 1.00 95.81 76 VAL A CA 1
ATOM 566 C C . VAL A 1 76 ? -1.262 -3.363 9.507 1.00 95.81 76 VAL A C 1
ATOM 568 O O . VAL A 1 76 ? -0.685 -4.392 9.848 1.00 95.81 76 VAL A O 1
ATOM 571 N N . ARG A 1 77 ? -0.953 -2.711 8.397 1.00 94.12 77 ARG A N 1
ATOM 572 C CA . ARG A 1 77 ? 0.114 -3.087 7.479 1.00 94.12 77 ARG A CA 1
ATOM 573 C C . ARG A 1 77 ? 1.318 -2.165 7.661 1.00 94.12 77 ARG A C 1
ATOM 575 O O . ARG A 1 77 ? 1.148 -0.953 7.670 1.00 94.12 77 ARG A O 1
ATOM 582 N N . PHE A 1 78 ? 2.521 -2.724 7.737 1.00 88.81 78 PHE A N 1
ATOM 583 C CA . PHE A 1 78 ? 3.786 -2.007 7.916 1.00 88.81 78 PHE A CA 1
ATOM 584 C C . PHE A 1 78 ? 4.721 -2.208 6.715 1.00 88.81 78 PHE A C 1
ATOM 586 O O . PHE A 1 78 ? 5.077 -3.344 6.388 1.00 88.81 78 PHE A O 1
ATOM 593 N N . ASP A 1 79 ? 5.186 -1.115 6.112 1.00 84.25 79 ASP A N 1
ATOM 594 C CA . ASP A 1 79 ? 6.153 -1.098 5.008 1.00 84.25 79 ASP A CA 1
ATOM 595 C C . ASP A 1 79 ? 7.578 -0.884 5.567 1.00 84.25 79 ASP A C 1
ATOM 597 O O . ASP A 1 79 ? 8.161 0.194 5.498 1.00 84.25 79 ASP A O 1
ATOM 601 N N . ARG A 1 80 ? 8.141 -1.940 6.167 1.00 70.81 80 ARG A N 1
ATOM 602 C CA . ARG A 1 80 ? 9.358 -1.922 7.012 1.00 70.81 80 ARG A CA 1
ATOM 603 C C . ARG A 1 80 ? 10.647 -1.420 6.350 1.00 70.81 80 ARG A C 1
ATOM 605 O O . ARG A 1 80 ? 11.593 -1.091 7.055 1.00 70.81 80 ARG A O 1
ATOM 612 N N . SER A 1 81 ? 10.746 -1.519 5.025 1.00 69.06 81 SER A N 1
ATOM 613 C CA . SER A 1 81 ? 11.869 -1.077 4.182 1.00 69.06 81 SER A CA 1
ATOM 614 C C . SER A 1 81 ? 11.570 -1.459 2.724 1.00 69.06 81 SER A C 1
ATOM 616 O O . SER A 1 81 ? 10.956 -2.506 2.518 1.00 69.06 81 SER A O 1
ATOM 618 N N . PRO A 1 82 ? 12.055 -0.725 1.703 1.00 60.41 82 PRO A N 1
ATOM 619 C CA . PRO A 1 82 ? 11.874 -1.103 0.296 1.00 60.41 82 PRO A CA 1
ATOM 620 C C . PRO A 1 82 ? 12.447 -2.479 -0.085 1.00 60.41 82 PRO A C 1
ATOM 622 O O . PRO A 1 82 ? 12.063 -3.042 -1.103 1.00 60.41 82 PRO A O 1
ATOM 625 N N . SER A 1 83 ? 13.386 -3.017 0.700 1.00 65.31 83 SER A N 1
ATOM 626 C CA . SER A 1 83 ? 14.022 -4.318 0.450 1.00 65.31 83 SER A CA 1
ATOM 627 C C . SER A 1 83 ? 13.352 -5.492 1.168 1.00 65.31 83 SER A C 1
ATOM 629 O O . SER A 1 83 ? 13.787 -6.633 1.009 1.00 65.31 83 SER A O 1
ATOM 631 N N . LEU A 1 84 ? 12.322 -5.236 1.978 1.00 70.12 84 LEU A N 1
ATOM 632 C CA . LEU A 1 84 ? 11.633 -6.253 2.762 1.00 70.12 84 LEU A CA 1
ATOM 633 C C . LEU A 1 84 ? 10.143 -6.266 2.427 1.00 70.12 84 LEU A C 1
ATOM 635 O O . LEU A 1 84 ? 9.545 -5.200 2.290 1.00 70.12 84 LEU A O 1
ATOM 639 N N . PRO A 1 85 ? 9.509 -7.452 2.378 1.00 73.44 85 PRO A N 1
ATOM 640 C CA . PRO A 1 85 ? 8.077 -7.509 2.180 1.00 73.44 85 PRO A CA 1
ATOM 641 C C . PRO A 1 85 ? 7.352 -6.810 3.346 1.00 73.44 85 PRO A C 1
ATOM 643 O O . PRO A 1 85 ? 7.831 -6.866 4.497 1.00 73.44 85 PRO A O 1
ATOM 646 N N . PRO A 1 86 ? 6.199 -6.184 3.055 1.00 82.06 86 PRO A N 1
ATOM 647 C CA . PRO A 1 86 ? 5.305 -5.631 4.058 1.00 82.06 86 PRO A CA 1
ATOM 648 C C . PRO A 1 86 ? 4.853 -6.697 5.053 1.00 82.06 86 PRO A C 1
ATOM 650 O O . PRO A 1 86 ? 4.779 -7.883 4.730 1.00 82.06 86 PRO A O 1
ATOM 653 N N . VAL A 1 87 ? 4.519 -6.263 6.262 1.00 87.88 87 VAL A N 1
ATOM 654 C CA . VAL A 1 87 ? 3.993 -7.138 7.313 1.00 87.88 87 VAL A CA 1
ATOM 655 C C . VAL A 1 87 ? 2.614 -6.658 7.707 1.00 87.88 87 VAL A C 1
ATOM 657 O O . VAL A 1 87 ? 2.456 -5.493 8.059 1.00 87.88 87 VAL A O 1
ATOM 660 N N . THR A 1 88 ? 1.639 -7.559 7.689 1.00 93.81 88 THR A N 1
ATOM 661 C CA . THR A 1 88 ? 0.284 -7.280 8.164 1.00 93.81 88 THR A CA 1
ATOM 662 C C . THR A 1 88 ? 0.085 -7.887 9.545 1.00 93.81 88 THR A C 1
ATOM 664 O O . THR A 1 88 ? 0.443 -9.037 9.795 1.00 93.81 88 THR A O 1
ATOM 667 N N . SER A 1 89 ? -0.479 -7.087 10.437 1.00 96.38 89 SER A N 1
ATOM 668 C CA . SER A 1 89 ? -0.960 -7.477 11.750 1.00 96.38 89 SER A CA 1
ATOM 669 C C . SER A 1 89 ? -2.480 -7.467 11.717 1.00 96.38 89 SER A C 1
ATOM 671 O O . SER A 1 89 ? -3.074 -6.403 11.550 1.00 96.38 89 SER A O 1
ATOM 673 N N . GLU A 1 90 ? -3.106 -8.630 11.859 1.00 97.06 90 GLU A N 1
ATOM 674 C CA . GLU A 1 90 ? -4.551 -8.702 12.076 1.00 97.06 90 GLU A CA 1
ATOM 675 C C . GLU A 1 90 ? -4.880 -8.137 13.460 1.00 97.06 90 GLU A C 1
ATOM 677 O O . GLU A 1 90 ? -4.215 -8.449 14.453 1.00 97.06 90 GLU A O 1
ATOM 682 N N . LEU A 1 91 ? -5.897 -7.283 13.513 1.00 98.00 91 LEU A N 1
ATOM 683 C CA . LEU A 1 91 ? -6.333 -6.618 14.727 1.00 98.00 91 LEU A CA 1
ATOM 684 C C . LEU A 1 91 ? -7.593 -7.269 15.284 1.00 98.00 91 LEU A C 1
ATOM 686 O O . LEU A 1 91 ? -8.538 -7.586 14.568 1.00 98.00 91 LEU A O 1
ATOM 690 N N . THR A 1 92 ? -7.628 -7.393 16.603 1.00 97.75 92 THR A N 1
ATOM 691 C CA . THR A 1 92 ? -8.816 -7.754 17.372 1.00 97.75 92 THR A CA 1
ATOM 692 C C . THR A 1 92 ? -9.132 -6.622 18.336 1.00 97.75 92 THR A C 1
ATOM 694 O O . THR A 1 92 ? -8.235 -6.086 18.988 1.00 97.75 92 THR A O 1
ATOM 697 N N . TYR A 1 93 ? -10.406 -6.244 18.431 1.00 97.88 93 TYR A N 1
ATOM 698 C CA . TYR A 1 93 ? -10.856 -5.320 19.468 1.00 97.88 93 TYR A CA 1
ATOM 699 C C . TYR A 1 93 ? -10.560 -5.906 20.855 1.00 97.88 93 TYR A C 1
ATOM 701 O O . TYR A 1 93 ? -10.879 -7.063 21.122 1.00 97.88 93 TYR A O 1
ATOM 709 N N . ASP A 1 94 ? -9.972 -5.102 21.733 1.00 98.19 94 ASP A N 1
ATOM 710 C CA . ASP A 1 94 ? -9.618 -5.509 23.092 1.00 98.19 94 ASP A CA 1
ATOM 711 C C . ASP A 1 94 ? -10.516 -4.821 24.121 1.00 98.19 94 ASP A C 1
ATOM 713 O O . ASP A 1 94 ? -11.314 -5.456 24.809 1.00 98.19 94 ASP A O 1
ATOM 717 N N . THR A 1 95 ? -10.398 -3.498 24.230 1.00 98.19 95 THR A N 1
ATOM 718 C CA . THR A 1 95 ? -11.022 -2.735 25.315 1.00 98.19 95 THR A CA 1
ATOM 719 C C . THR A 1 95 ? -11.185 -1.261 24.948 1.00 98.19 95 THR A C 1
ATOM 721 O O . THR A 1 95 ? -10.876 -0.848 23.835 1.00 98.19 95 THR A O 1
ATOM 724 N N . VAL A 1 96 ? -11.647 -0.449 25.894 1.00 97.88 96 VAL A N 1
ATOM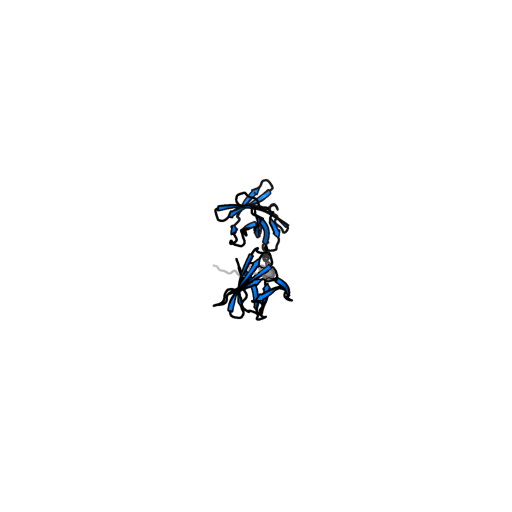 725 C CA . VAL A 1 96 ? -11.642 1.015 25.825 1.00 97.88 96 VAL A CA 1
ATOM 726 C C . VAL A 1 96 ? -10.753 1.545 26.949 1.00 97.88 96 VAL A C 1
ATOM 728 O O . VAL A 1 96 ? -10.832 1.060 28.078 1.00 97.88 96 VAL A O 1
ATOM 731 N N . ASN A 1 97 ? -9.893 2.525 26.662 1.00 96.25 97 ASN A N 1
ATOM 732 C CA . ASN A 1 97 ? -9.070 3.157 27.696 1.00 96.25 97 ASN A CA 1
ATOM 733 C C . ASN A 1 97 ? -9.865 4.148 28.567 1.00 96.25 97 ASN A C 1
ATOM 735 O O . ASN A 1 97 ? -11.031 4.451 28.318 1.00 96.25 97 ASN A O 1
ATOM 739 N N . GLU A 1 98 ? -9.207 4.707 29.582 1.00 96.56 98 GLU A N 1
ATOM 740 C CA . GLU A 1 98 ? -9.803 5.697 30.491 1.00 96.56 98 GLU A CA 1
ATOM 741 C C . GLU A 1 98 ? -10.268 6.981 29.778 1.00 96.56 98 GLU A C 1
ATOM 743 O O . GLU A 1 98 ? -11.121 7.705 30.288 1.00 96.56 98 GLU A O 1
ATOM 748 N N . GLN A 1 99 ? -9.733 7.271 28.588 1.00 96.44 99 GLN A N 1
ATOM 749 C CA . GLN A 1 99 ? -10.110 8.417 27.758 1.00 96.44 99 GLN A CA 1
ATOM 750 C C . GLN A 1 99 ? -11.325 8.132 26.851 1.00 96.44 99 GLN A C 1
ATOM 752 O O . GLN A 1 99 ? -11.785 9.036 26.138 1.00 96.44 99 GLN A O 1
ATOM 757 N N . GLY A 1 100 ? -11.874 6.914 26.896 1.00 97.12 100 GLY A N 1
ATOM 758 C CA . GLY A 1 100 ? -12.992 6.487 26.056 1.00 97.12 100 GLY A CA 1
ATOM 759 C C . GLY A 1 100 ? -12.574 6.087 24.639 1.00 97.12 100 GLY A C 1
ATOM 760 O O . GLY A 1 100 ? -13.410 6.088 23.740 1.00 97.12 100 GLY A O 1
ATOM 761 N N . GLU A 1 101 ? -11.294 5.796 24.416 1.00 98.12 101 GLU A N 1
ATOM 762 C CA . GLU A 1 101 ? -10.740 5.446 23.107 1.00 98.12 101 GLU A CA 1
ATOM 763 C C . GLU A 1 101 ? -10.666 3.918 22.963 1.00 98.12 101 GLU A C 1
ATOM 765 O O . GLU A 1 101 ? -10.031 3.262 23.801 1.00 98.12 101 GLU A O 1
ATOM 770 N N . PRO A 1 102 ? -11.308 3.330 21.936 1.00 98.44 102 PRO A N 1
ATOM 771 C CA . PRO A 1 102 ? -11.174 1.913 21.630 1.00 98.44 102 PRO A CA 1
ATOM 772 C C . PRO A 1 102 ? -9.718 1.513 21.376 1.00 98.44 102 PRO A C 1
ATOM 774 O O . PRO A 1 102 ? -8.974 2.207 20.680 1.00 98.44 102 PRO A O 1
ATOM 777 N N . ILE A 1 103 ? -9.336 0.363 21.918 1.00 98.31 103 ILE A N 1
ATOM 778 C CA . ILE A 1 103 ? -8.032 -0.270 21.761 1.00 98.31 103 ILE A CA 1
ATOM 779 C C . ILE A 1 103 ? -8.210 -1.571 20.988 1.00 98.31 103 ILE A C 1
ATOM 781 O O . ILE A 1 103 ? -9.055 -2.403 21.322 1.00 98.31 103 ILE A O 1
ATOM 785 N N . TYR A 1 104 ? -7.346 -1.762 20.001 1.00 98.56 104 TYR A N 1
ATOM 786 C CA . TYR A 1 104 ? -7.221 -2.980 19.221 1.00 98.56 104 TYR A CA 1
ATOM 787 C C . TYR A 1 104 ? -5.819 -3.554 19.407 1.00 98.56 104 TYR A C 1
ATOM 789 O O . TYR A 1 104 ? -4.840 -2.804 19.495 1.00 98.56 104 TYR A O 1
ATOM 797 N N . ARG A 1 105 ? -5.714 -4.883 19.458 1.00 98.06 105 ARG A N 1
ATOM 798 C CA . ARG A 1 105 ? -4.446 -5.604 19.594 1.00 98.06 105 ARG A CA 1
ATOM 799 C C . ARG A 1 105 ? -4.208 -6.539 18.426 1.00 98.06 105 ARG A C 1
ATOM 801 O O . ARG A 1 105 ? -5.141 -7.150 17.917 1.00 98.06 105 ARG A O 1
ATOM 808 N N . GLY A 1 106 ? -2.946 -6.678 18.056 1.00 97.12 106 GLY A N 1
ATOM 809 C CA . GLY A 1 106 ? -2.481 -7.629 17.058 1.00 97.12 106 GLY A CA 1
ATOM 810 C C . GLY A 1 106 ? -1.061 -8.085 17.363 1.00 97.12 106 GLY A C 1
ATOM 811 O O . GLY A 1 106 ? -0.458 -7.671 18.353 1.00 97.12 106 GLY A O 1
ATOM 812 N N . GLY A 1 107 ? -0.518 -8.935 16.498 1.00 94.25 107 GLY A N 1
ATOM 813 C CA . GLY A 1 107 ? 0.870 -9.389 16.572 1.00 94.25 107 GLY A CA 1
ATOM 814 C C . GLY A 1 107 ? 1.693 -8.908 15.382 1.00 94.25 107 GLY A C 1
ATOM 815 O O . GLY A 1 107 ? 1.191 -8.813 14.264 1.00 94.25 107 GLY A O 1
ATOM 816 N N . TYR A 1 108 ? 2.975 -8.648 15.604 1.00 88.38 108 TYR A N 1
ATOM 817 C CA . TYR A 1 108 ? 3.947 -8.313 14.572 1.00 88.38 108 TYR A CA 1
ATOM 818 C C . TYR A 1 108 ? 4.977 -9.439 14.469 1.00 88.38 108 TYR A C 1
ATOM 820 O O . TYR A 1 108 ? 5.824 -9.612 15.349 1.00 88.38 108 TYR A O 1
ATOM 828 N N . LEU A 1 109 ? 4.867 -10.250 13.409 1.00 85.38 109 LEU A N 1
ATOM 829 C CA . LEU A 1 109 ? 5.729 -11.417 13.140 1.00 85.38 109 LEU A CA 1
ATOM 830 C C . LEU A 1 109 ? 5.800 -12.448 14.283 1.00 85.38 109 LEU A C 1
ATOM 832 O O . LEU A 1 109 ? 6.758 -13.211 14.363 1.00 85.38 109 LEU A O 1
ATOM 836 N N . GLY A 1 110 ? 4.816 -12.456 15.187 1.00 82.62 110 GLY A N 1
ATOM 837 C CA . GLY A 1 110 ? 4.828 -13.300 16.386 1.00 82.62 110 GLY A CA 1
ATOM 838 C C . GLY A 1 110 ? 5.921 -12.947 17.403 1.00 82.62 110 GLY A C 1
ATOM 839 O O . GLY A 1 110 ? 6.184 -13.743 18.298 1.00 82.62 110 GLY A O 1
ATOM 840 N N . MET A 1 111 ? 6.576 -11.790 17.258 1.00 86.94 111 MET A N 1
ATOM 841 C CA . MET A 1 111 ? 7.695 -11.367 18.111 1.00 86.94 111 MET A CA 1
ATOM 842 C C . MET A 1 111 ? 7.396 -10.109 18.926 1.00 86.94 111 MET A C 1
ATOM 844 O O . MET A 1 111 ? 8.067 -9.870 19.924 1.00 86.94 111 MET A O 1
ATOM 848 N N . ALA A 1 112 ? 6.430 -9.300 18.495 1.00 90.94 112 ALA A N 1
ATOM 849 C CA . ALA A 1 112 ? 6.072 -8.046 19.144 1.00 90.94 112 ALA A CA 1
ATOM 850 C C . ALA A 1 112 ? 4.558 -7.830 19.121 1.00 90.94 112 ALA A C 1
ATOM 852 O O . ALA A 1 112 ? 3.870 -8.299 18.210 1.00 90.94 112 ALA A O 1
ATOM 853 N N . ASP A 1 113 ? 4.061 -7.075 20.095 1.00 95.81 113 ASP A N 1
ATOM 854 C CA . ASP A 1 113 ? 2.653 -6.700 20.175 1.00 95.81 113 ASP A CA 1
ATOM 855 C C . ASP A 1 113 ? 2.378 -5.440 19.355 1.00 95.81 113 ASP A C 1
ATOM 857 O O . ASP A 1 113 ? 3.135 -4.469 19.408 1.00 95.81 113 ASP A O 1
ATOM 861 N N . VAL A 1 114 ? 1.259 -5.430 18.635 1.00 97.12 114 VAL A N 1
ATOM 862 C CA . VAL A 1 114 ? 0.710 -4.233 17.994 1.00 97.12 114 VAL A CA 1
ATOM 863 C C . VAL A 1 114 ? -0.443 -3.725 18.841 1.00 97.12 114 VAL A C 1
ATOM 865 O O . VAL A 1 114 ? -1.346 -4.481 19.190 1.00 97.12 114 VAL A O 1
ATOM 868 N N . THR A 1 115 ? -0.426 -2.437 19.169 1.00 98.06 115 THR A N 1
ATOM 869 C CA . THR A 1 115 ? -1.550 -1.746 19.811 1.00 98.06 115 THR A CA 1
ATOM 870 C C . THR A 1 115 ? -2.000 -0.607 18.914 1.00 98.06 115 THR A C 1
ATOM 872 O O . THR A 1 115 ? -1.196 0.261 18.584 1.00 98.06 115 THR A O 1
ATOM 875 N N . LEU A 1 116 ? -3.277 -0.585 18.546 1.00 98.38 116 LEU A N 1
ATOM 876 C CA . LEU A 1 116 ? -3.911 0.545 17.875 1.00 98.38 116 LEU A CA 1
ATOM 877 C C . LEU A 1 116 ? -4.924 1.188 18.820 1.00 98.38 116 LEU A C 1
ATOM 879 O O . LEU A 1 116 ? -5.737 0.499 19.429 1.00 98.38 116 LEU A O 1
ATOM 883 N N . VAL A 1 117 ? -4.886 2.512 18.915 1.00 98.19 117 VAL A N 1
ATOM 884 C CA . VAL A 1 117 ? -5.843 3.328 19.663 1.00 98.19 117 VAL A CA 1
ATOM 885 C C . VAL A 1 117 ? -6.626 4.185 18.682 1.00 98.19 117 VAL A C 1
ATOM 887 O O . VAL A 1 117 ? -6.043 4.999 17.959 1.00 98.19 117 VAL A O 1
ATOM 890 N N . ASP A 1 118 ? -7.944 4.026 18.689 1.00 97.88 118 ASP A N 1
ATOM 891 C CA . ASP A 1 118 ? -8.867 4.874 17.948 1.00 97.88 118 ASP A CA 1
ATOM 892 C C . ASP A 1 118 ? -9.148 6.168 18.721 1.00 97.88 118 ASP A C 1
ATOM 894 O O . ASP A 1 118 ? -9.905 6.201 19.695 1.00 97.88 118 ASP A O 1
ATOM 898 N N . ARG A 1 119 ? -8.575 7.275 18.247 1.00 96.50 119 ARG A N 1
ATOM 899 C CA . ARG A 1 119 ? -8.706 8.591 18.889 1.00 96.50 119 ARG A CA 1
ATOM 900 C C . ARG A 1 119 ? -10.064 9.242 18.628 1.00 96.50 119 ARG A C 1
ATOM 902 O O . ARG A 1 119 ? -10.379 10.259 19.245 1.00 96.50 119 ARG A O 1
ATOM 909 N N . SER A 1 120 ? -10.876 8.671 17.737 1.00 95.88 120 SER A N 1
ATOM 910 C CA . SER A 1 120 ? -12.230 9.141 17.435 1.00 95.88 120 SER A CA 1
ATOM 911 C C . SER A 1 120 ? -13.302 8.574 18.368 1.00 95.88 120 SER A C 1
ATOM 913 O O . SER A 1 120 ? -14.475 8.924 18.233 1.00 95.88 120 SER A O 1
ATOM 915 N N . LYS A 1 121 ? -12.907 7.747 19.348 1.00 96.00 121 LYS A N 1
ATOM 916 C CA . LYS A 1 121 ? -13.803 7.173 20.365 1.00 96.00 121 LYS A CA 1
ATOM 917 C C . LYS A 1 121 ? -14.917 6.306 19.763 1.00 96.00 121 LYS A C 1
ATOM 919 O O . LYS A 1 121 ? -16.051 6.329 20.234 1.00 96.00 121 LYS A O 1
ATOM 924 N N . GLY A 1 122 ? -14.601 5.568 18.701 1.00 93.25 122 GLY A N 1
ATOM 925 C CA . GLY A 1 122 ? -15.522 4.688 17.986 1.00 93.25 122 GLY A CA 1
ATOM 926 C C . GLY A 1 122 ? -16.297 5.358 16.850 1.00 93.25 122 GLY A C 1
ATOM 927 O O . GLY A 1 122 ? -16.975 4.658 16.104 1.00 93.25 122 GLY A O 1
ATOM 928 N N . ASN A 1 123 ? -16.202 6.681 16.679 1.00 94.12 123 ASN A N 1
ATOM 929 C CA . ASN A 1 123 ? -16.868 7.405 15.592 1.00 94.12 123 ASN A CA 1
ATOM 930 C C . ASN A 1 123 ? -15.887 7.719 14.450 1.00 94.12 123 ASN A C 1
ATOM 932 O O . ASN A 1 123 ? -15.571 8.882 14.173 1.00 94.12 123 ASN A O 1
ATOM 936 N N . VAL A 1 124 ? -15.365 6.666 13.818 1.00 95.50 124 VAL A N 1
ATOM 937 C CA . VAL A 1 124 ? -14.349 6.782 12.767 1.00 95.50 124 VAL A CA 1
ATOM 938 C C . VAL A 1 124 ? -14.979 7.321 11.480 1.00 95.50 124 VAL A C 1
ATOM 940 O O . VAL A 1 124 ? -15.949 6.778 10.963 1.00 95.50 124 VAL A O 1
ATOM 943 N N . GLN A 1 125 ? -14.399 8.392 10.944 1.00 92.75 125 GLN A N 1
ATOM 944 C CA . GLN A 1 125 ? -14.798 9.052 9.702 1.00 92.75 125 GLN A CA 1
ATOM 945 C C . GLN A 1 125 ? -13.542 9.578 8.984 1.00 92.75 125 GLN A C 1
ATOM 947 O O . GLN A 1 125 ? -12.464 9.605 9.586 1.00 92.75 125 GLN A O 1
ATOM 952 N N . PRO A 1 126 ? -13.621 10.008 7.712 1.00 92.31 126 PRO A N 1
ATOM 953 C CA . PRO A 1 126 ? -12.505 10.705 7.079 1.00 92.31 126 PRO A CA 1
ATOM 954 C C . PRO A 1 126 ? -12.020 11.886 7.939 1.00 92.31 126 PRO A C 1
ATOM 956 O O . PRO A 1 126 ? -12.821 12.697 8.403 1.00 92.31 126 PRO A O 1
ATOM 959 N N . GLY A 1 127 ? -10.711 11.963 8.173 1.00 89.06 127 GLY A N 1
ATOM 960 C CA . GLY A 1 127 ? -10.060 12.903 9.087 1.00 89.06 127 GLY A CA 1
ATOM 961 C C . GLY A 1 127 ? -9.892 12.400 10.526 1.00 89.06 127 GLY A C 1
ATOM 962 O O . GLY A 1 127 ? -9.178 13.043 11.292 1.00 89.06 127 GLY A O 1
ATOM 963 N N . SER A 1 128 ? -10.499 11.270 10.911 1.00 95.88 128 SER A N 1
ATOM 964 C CA . SER A 1 128 ? -10.250 10.643 12.216 1.00 95.88 128 SER A CA 1
ATOM 965 C C . SER A 1 128 ? -8.791 10.216 12.358 1.00 95.88 128 SER A C 1
ATOM 967 O O . SER A 1 128 ? -8.130 9.879 11.379 1.00 95.88 128 SER A O 1
ATOM 969 N N . GLU A 1 129 ? -8.298 10.202 13.594 1.00 96.25 129 GLU A N 1
ATOM 970 C CA . GLU A 1 129 ? -6.913 9.849 13.888 1.00 96.25 129 GLU A CA 1
ATOM 971 C C . GLU A 1 129 ? -6.800 8.505 14.610 1.00 96.25 129 GLU A C 1
ATOM 973 O O . GLU A 1 129 ? -7.620 8.161 15.464 1.00 96.25 129 GLU A O 1
ATOM 978 N N . VAL A 1 130 ? -5.715 7.790 14.330 1.00 97.31 130 VAL A N 1
ATOM 979 C CA . VAL A 1 130 ? -5.296 6.601 15.075 1.00 97.31 130 VAL A CA 1
ATOM 980 C C . VAL A 1 130 ? -3.871 6.750 15.588 1.00 97.31 130 VAL A C 1
ATOM 982 O O . VAL A 1 130 ? -3.024 7.414 14.983 1.00 97.31 130 VAL A O 1
ATOM 985 N N . SER A 1 131 ? -3.595 6.099 16.712 1.00 95.81 131 SER A N 1
ATOM 986 C CA . SER A 1 131 ? -2.243 5.944 17.242 1.00 95.81 131 SER A CA 1
ATOM 987 C C . SER A 1 131 ? -1.873 4.471 17.238 1.00 95.81 131 SER A C 1
ATOM 989 O O . SER A 1 131 ? -2.627 3.660 17.764 1.00 95.81 131 SER A O 1
ATOM 991 N N . VAL A 1 132 ? -0.726 4.120 16.667 1.00 96.50 132 VAL A N 1
ATOM 992 C CA . VAL A 1 132 ? -0.244 2.738 16.582 1.00 96.50 132 VAL A CA 1
ATOM 993 C C . VAL A 1 132 ? 1.084 2.626 17.318 1.00 96.50 132 VAL A C 1
ATOM 995 O O . VAL A 1 132 ? 1.946 3.497 17.193 1.00 96.50 132 VAL A O 1
ATOM 998 N N . ALA A 1 133 ? 1.253 1.554 18.083 1.00 95.31 133 ALA A N 1
ATOM 999 C CA . ALA A 1 133 ? 2.508 1.173 18.710 1.00 95.31 133 ALA A CA 1
ATOM 1000 C C . ALA A 1 133 ? 2.884 -0.261 18.348 1.00 95.31 133 ALA A C 1
ATOM 1002 O O . ALA A 1 133 ? 2.013 -1.126 18.245 1.00 95.31 133 ALA A O 1
ATOM 1003 N N . VAL A 1 134 ? 4.188 -0.502 18.224 1.00 93.94 134 VAL A N 1
ATOM 1004 C CA . VAL A 1 134 ? 4.778 -1.843 18.138 1.00 93.94 134 VAL A CA 1
ATOM 1005 C C . VAL A 1 134 ? 5.697 -2.019 19.342 1.00 93.94 134 VAL A C 1
ATOM 1007 O O . VAL A 1 134 ? 6.584 -1.193 19.556 1.00 93.94 134 VAL A O 1
ATOM 1010 N N . ASP A 1 135 ? 5.457 -3.051 20.149 1.00 91.62 135 ASP A N 1
ATOM 1011 C CA . ASP A 1 135 ? 6.192 -3.336 21.393 1.00 91.62 135 ASP A CA 1
ATOM 1012 C C . ASP A 1 135 ? 6.252 -2.123 22.347 1.00 91.62 135 ASP A C 1
ATOM 1014 O O . ASP A 1 135 ? 7.301 -1.695 22.827 1.00 91.62 135 ASP A O 1
ATOM 1018 N N . GLY A 1 136 ? 5.106 -1.455 22.520 1.00 89.81 136 GLY A N 1
ATOM 1019 C CA . GLY A 1 136 ? 4.982 -0.249 23.347 1.00 89.81 136 GLY A CA 1
ATOM 1020 C C . GLY A 1 136 ? 5.662 1.010 22.785 1.00 89.81 136 GLY A C 1
ATOM 1021 O O . GLY A 1 136 ? 5.537 2.083 23.379 1.00 89.81 136 GLY A O 1
ATOM 1022 N N . ARG A 1 137 ? 6.346 0.931 21.635 1.00 92.50 137 ARG A N 1
ATOM 1023 C CA . ARG A 1 137 ? 6.934 2.096 20.961 1.00 92.50 137 ARG A CA 1
ATOM 1024 C C . ARG A 1 137 ? 5.908 2.741 20.042 1.00 92.50 137 ARG A C 1
ATOM 1026 O O . ARG A 1 137 ? 5.559 2.189 19.000 1.00 92.50 137 ARG A O 1
ATOM 1033 N N . TRP A 1 138 ? 5.445 3.920 20.441 1.00 91.00 138 TRP A N 1
ATOM 1034 C CA . TRP A 1 138 ? 4.480 4.709 19.684 1.00 91.00 138 TRP A CA 1
ATOM 1035 C C . TRP A 1 138 ? 5.065 5.268 18.386 1.00 91.00 138 TRP A C 1
ATOM 1037 O O . TRP A 1 138 ? 6.252 5.589 18.299 1.00 91.00 138 TRP A O 1
ATOM 1047 N N . ASN A 1 139 ? 4.193 5.371 17.388 1.00 84.56 139 ASN A N 1
ATOM 1048 C CA . ASN A 1 139 ? 4.448 5.948 16.078 1.00 84.56 139 ASN A CA 1
ATOM 1049 C C . ASN A 1 139 ? 4.999 7.388 16.133 1.00 84.56 139 ASN A C 1
ATOM 1051 O O . ASN A 1 139 ? 4.740 8.147 17.067 1.00 84.56 139 ASN A O 1
ATOM 1055 N N . GLN A 1 140 ? 5.775 7.771 15.113 1.00 73.81 140 GLN A N 1
ATOM 1056 C CA . GLN A 1 140 ? 6.256 9.151 14.969 1.00 73.81 140 GLN A CA 1
ATOM 1057 C C . GLN A 1 140 ? 5.130 10.092 14.547 1.00 73.81 140 GLN A C 1
ATOM 1059 O O . GLN A 1 140 ? 5.084 11.245 14.978 1.00 73.81 140 GLN A O 1
ATOM 1064 N N . THR A 1 141 ? 4.218 9.600 13.706 1.00 80.62 141 THR A N 1
ATOM 1065 C CA . THR A 1 141 ? 3.045 10.352 13.266 1.00 80.62 141 THR A CA 1
ATOM 1066 C C . THR A 1 141 ? 1.770 9.546 13.466 1.00 80.62 141 THR A C 1
ATOM 1068 O O . THR A 1 141 ? 1.727 8.323 13.287 1.00 80.62 141 THR A O 1
ATOM 1071 N N . ARG A 1 142 ? 0.699 10.258 13.825 1.00 90.44 142 ARG A N 1
ATOM 1072 C CA . ARG A 1 142 ? -0.649 9.691 13.883 1.00 90.44 142 ARG A CA 1
ATOM 1073 C C . ARG A 1 142 ? -1.103 9.286 12.488 1.00 90.44 142 ARG A C 1
ATOM 1075 O O . ARG A 1 142 ? -0.748 9.937 11.508 1.00 90.44 142 ARG A O 1
ATOM 1082 N N . GLY A 1 143 ? -1.896 8.224 12.423 1.00 90.75 143 GLY A N 1
ATOM 1083 C CA . GLY A 1 143 ? -2.546 7.821 11.188 1.00 90.75 143 GLY A CA 1
ATOM 1084 C C . GLY A 1 143 ? -3.787 8.672 10.972 1.00 90.75 143 GLY A C 1
ATOM 1085 O O . GLY A 1 143 ? -4.582 8.788 11.901 1.00 90.75 143 GLY A O 1
ATOM 1086 N N . VAL A 1 144 ? -3.965 9.261 9.790 1.00 91.31 144 VAL A N 1
ATOM 1087 C CA . VAL A 1 144 ? -5.151 10.079 9.472 1.00 91.31 144 VAL A CA 1
ATOM 1088 C C . VAL A 1 144 ? -6.022 9.330 8.479 1.00 91.31 144 VAL A C 1
ATOM 1090 O O . VAL A 1 144 ? -5.596 9.058 7.363 1.00 91.31 144 VAL A O 1
ATOM 1093 N N . CYS A 1 145 ? -7.236 8.980 8.883 1.00 93.75 145 CYS A N 1
ATOM 1094 C CA . CYS A 1 145 ? -8.134 8.143 8.106 1.00 93.75 145 CYS A CA 1
ATOM 1095 C C . CYS A 1 145 ? -8.700 8.878 6.887 1.00 93.75 145 CYS A C 1
ATOM 1097 O O . CYS A 1 145 ? -9.166 10.011 6.987 1.00 93.75 145 CYS A O 1
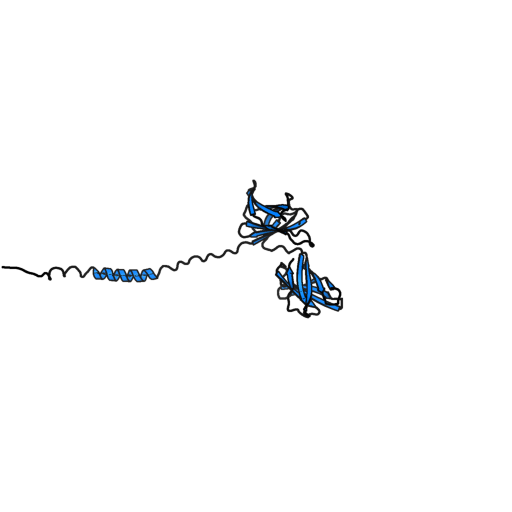ATOM 1099 N N . GLY A 1 146 ? -8.725 8.215 5.737 1.00 90.12 146 GLY A N 1
ATOM 1100 C CA . GLY A 1 146 ? -9.313 8.717 4.500 1.00 90.12 146 GLY A CA 1
ATOM 1101 C C . GLY A 1 146 ? -9.900 7.590 3.658 1.00 90.12 146 GLY A C 1
ATOM 1102 O O . GLY A 1 146 ? -9.721 6.413 3.956 1.00 90.12 146 GLY A O 1
ATOM 1103 N N . THR A 1 147 ? -10.626 7.948 2.603 1.00 82.19 147 THR A N 1
ATOM 1104 C CA . THR A 1 147 ? -11.236 6.982 1.672 1.00 82.19 147 THR A CA 1
ATOM 1105 C C . THR A 1 147 ? -10.270 6.492 0.593 1.00 82.19 147 THR A C 1
ATOM 1107 O O .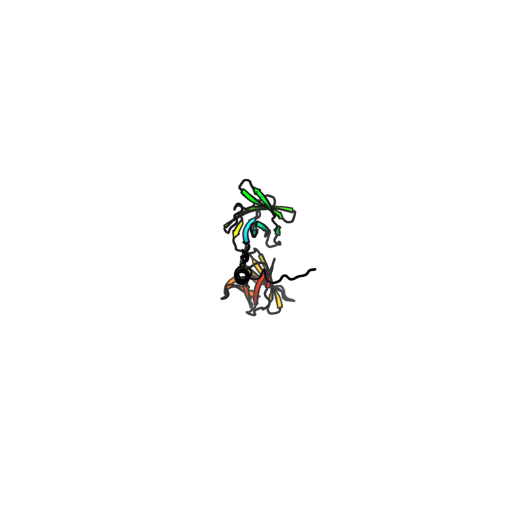 THR A 1 147 ? -10.577 5.534 -0.111 1.00 82.19 147 THR A O 1
ATOM 1110 N N . SER A 1 148 ? -9.111 7.135 0.441 1.00 65.56 148 SER A N 1
ATOM 1111 C CA . SER A 1 148 ? -8.061 6.713 -0.483 1.00 65.56 148 SER A CA 1
ATOM 1112 C C . SER A 1 148 ? -7.176 5.656 0.165 1.00 65.56 148 SER A C 1
ATOM 1114 O O . SER A 1 148 ? -6.659 5.873 1.263 1.00 65.56 148 SER A O 1
ATOM 1116 N N . THR A 1 149 ? -6.949 4.548 -0.537 1.00 61.12 149 THR A N 1
ATOM 1117 C CA . THR A 1 149 ? -5.858 3.622 -0.226 1.00 61.12 149 THR A CA 1
ATOM 1118 C C . THR A 1 149 ? -4.532 4.386 -0.158 1.00 61.12 149 THR A C 1
ATOM 1120 O O . THR A 1 149 ? -4.308 5.278 -0.981 1.00 61.12 149 THR A O 1
ATOM 1123 N N . PRO A 1 150 ? -3.639 4.070 0.793 1.00 58.47 150 PRO A N 1
ATOM 1124 C CA . PRO A 1 150 ? -2.308 4.647 0.801 1.00 58.47 150 PRO A CA 1
ATOM 1125 C C . PRO A 1 150 ? -1.598 4.234 -0.473 1.00 58.47 150 PRO A C 1
ATOM 1127 O O . PRO A 1 150 ? -1.603 3.061 -0.850 1.00 58.47 150 PRO A O 1
ATOM 1130 N N . THR A 1 151 ? -0.965 5.205 -1.112 1.00 58.81 151 THR A N 1
ATOM 1131 C CA . THR A 1 151 ? -0.089 4.962 -2.243 1.00 58.81 151 THR A CA 1
ATOM 1132 C C . THR A 1 151 ? 1.038 4.024 -1.794 1.00 58.81 151 THR A C 1
ATOM 1134 O O . THR A 1 151 ? 1.805 4.394 -0.904 1.00 58.81 151 THR A O 1
ATOM 1137 N N . PRO A 1 152 ? 1.139 2.801 -2.337 1.00 61.09 152 PRO A N 1
ATOM 1138 C CA . PRO A 1 152 ? 2.137 1.836 -1.911 1.00 61.09 152 PRO A CA 1
ATOM 1139 C C . PRO 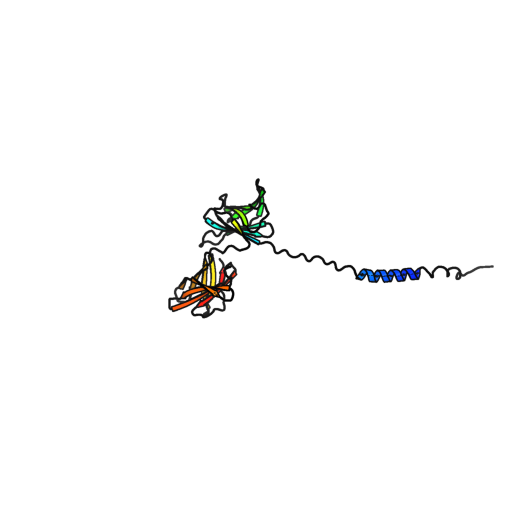A 1 152 ? 3.536 2.402 -2.141 1.00 61.09 152 PRO A C 1
ATOM 1141 O O . PRO A 1 152 ? 3.847 2.928 -3.210 1.00 61.09 152 PRO A O 1
ATOM 1144 N N . THR A 1 153 ? 4.382 2.274 -1.120 1.00 65.88 153 THR A N 1
ATOM 1145 C CA . THR A 1 153 ? 5.724 2.865 -1.114 1.00 65.88 153 THR A CA 1
ATOM 1146 C C . THR A 1 153 ? 6.611 2.271 -2.210 1.00 65.88 153 THR A C 1
ATOM 1148 O O . THR A 1 153 ? 7.402 2.996 -2.804 1.00 65.88 153 THR A O 1
ATOM 1151 N N . ALA A 1 154 ? 6.444 0.978 -2.521 1.00 80.06 154 ALA A N 1
ATOM 1152 C CA . ALA A 1 154 ? 7.048 0.338 -3.683 1.00 80.06 154 ALA A CA 1
ATOM 1153 C C . ALA A 1 154 ? 6.194 -0.829 -4.212 1.00 80.06 154 ALA A C 1
ATOM 1155 O O . ALA A 1 154 ? 5.636 -1.596 -3.425 1.00 80.06 154 ALA A O 1
ATOM 1156 N N . LEU A 1 155 ? 6.117 -0.976 -5.537 1.00 86.88 155 LEU A N 1
ATOM 1157 C CA . LEU A 1 155 ? 5.562 -2.151 -6.221 1.00 86.88 155 LEU A CA 1
ATOM 1158 C C . LEU A 1 155 ? 6.431 -2.522 -7.421 1.00 86.88 155 LEU A C 1
ATOM 1160 O O . LEU A 1 155 ? 7.091 -1.669 -8.019 1.00 86.88 155 LEU A O 1
ATOM 1164 N N . THR A 1 156 ? 6.373 -3.789 -7.817 1.00 93.00 156 THR A N 1
ATOM 1165 C CA . THR A 1 156 ? 6.916 -4.248 -9.095 1.00 93.00 156 THR A CA 1
ATOM 1166 C C . THR A 1 156 ? 5.799 -4.779 -9.976 1.00 93.00 156 THR A C 1
ATOM 1168 O O . THR A 1 156 ? 4.892 -5.457 -9.506 1.00 93.00 156 THR A O 1
ATOM 1171 N N . CYS A 1 157 ? 5.835 -4.451 -11.263 1.00 94.56 157 CYS A N 1
ATOM 1172 C CA . CYS A 1 157 ? 4.821 -4.862 -12.226 1.00 94.56 157 CYS A CA 1
ATOM 1173 C C . CYS A 1 157 ? 5.502 -5.652 -13.352 1.00 94.56 157 CYS A C 1
ATOM 1175 O O . CYS A 1 157 ? 5.888 -5.057 -14.366 1.00 94.56 157 CYS A O 1
ATOM 1177 N N . PRO A 1 158 ? 5.723 -6.970 -13.165 1.00 93.94 158 PRO A N 1
ATOM 1178 C CA . PRO A 1 158 ? 6.258 -7.829 -14.211 1.00 93.94 158 PRO A CA 1
ATOM 1179 C C . PRO A 1 158 ? 5.268 -7.967 -15.370 1.00 93.94 158 PRO A C 1
ATOM 1181 O O . PRO A 1 158 ? 4.058 -8.089 -15.165 1.00 93.94 158 PRO A O 1
ATOM 1184 N N . GLY A 1 159 ? 5.794 -7.982 -16.590 1.00 92.38 159 GLY A N 1
ATOM 1185 C CA . GLY A 1 159 ? 5.048 -8.175 -17.829 1.00 92.38 159 GLY A CA 1
ATOM 1186 C C . GLY A 1 159 ? 5.940 -8.722 -18.942 1.00 92.38 159 GLY A C 1
ATOM 1187 O O . GLY A 1 159 ? 7.093 -9.084 -18.715 1.00 92.38 159 GLY A O 1
ATOM 1188 N N . LEU A 1 160 ? 5.398 -8.802 -20.154 1.00 90.31 160 LEU A N 1
ATOM 1189 C CA . LEU A 1 160 ? 6.135 -9.200 -21.358 1.00 90.31 160 LEU A CA 1
ATOM 1190 C C . LEU A 1 160 ? 6.007 -8.091 -22.390 1.00 90.31 160 LEU A C 1
ATOM 1192 O O . LEU A 1 160 ? 4.893 -7.637 -22.577 1.00 90.31 160 LEU A O 1
ATOM 1196 N N . ASP A 1 161 ? 7.076 -7.672 -23.060 1.00 87.12 161 ASP A N 1
ATOM 1197 C CA . ASP A 1 161 ? 7.021 -6.675 -24.134 1.00 87.12 161 ASP A CA 1
ATOM 1198 C C . ASP A 1 161 ? 6.321 -7.222 -25.399 1.00 87.12 161 ASP A C 1
ATOM 1200 O O . ASP A 1 161 ? 5.893 -8.379 -25.454 1.00 87.12 161 ASP A O 1
ATOM 1204 N N . TYR A 1 162 ? 6.216 -6.397 -26.449 1.00 85.19 162 TYR A N 1
ATOM 1205 C CA . TYR A 1 162 ? 5.613 -6.802 -27.728 1.00 85.19 162 TYR A CA 1
ATOM 1206 C C . TYR A 1 162 ? 6.262 -8.059 -28.346 1.00 85.19 162 TYR A C 1
ATOM 1208 O O . TYR A 1 162 ? 5.583 -8.856 -28.991 1.00 85.19 162 TYR A O 1
ATOM 1216 N N . ASN A 1 163 ? 7.562 -8.268 -28.122 1.00 85.38 163 ASN A N 1
ATOM 1217 C CA . ASN A 1 163 ? 8.305 -9.426 -28.623 1.00 85.38 163 ASN A CA 1
ATOM 1218 C C . ASN A 1 163 ? 8.227 -10.639 -27.679 1.00 85.38 163 ASN A C 1
ATOM 1220 O O . ASN A 1 163 ? 8.825 -11.678 -27.960 1.00 85.38 163 ASN A O 1
ATOM 1224 N N . GLY A 1 164 ? 7.499 -10.527 -26.565 1.00 87.50 164 GLY A N 1
ATOM 1225 C CA . GLY A 1 164 ? 7.382 -11.568 -25.553 1.00 87.50 164 GLY A CA 1
ATOM 1226 C C . GLY A 1 164 ? 8.560 -11.632 -24.580 1.00 87.50 164 GLY A C 1
ATOM 1227 O O . GLY A 1 164 ? 8.673 -12.627 -23.864 1.00 87.50 164 GLY A O 1
ATOM 1228 N N . TYR A 1 165 ? 9.429 -10.619 -24.534 1.00 88.06 165 TYR A N 1
ATOM 1229 C CA . TYR A 1 165 ? 10.534 -10.565 -23.578 1.00 88.06 165 TYR A CA 1
ATOM 1230 C C . TYR A 1 165 ? 10.082 -9.989 -22.235 1.00 88.06 165 TYR A C 1
ATOM 1232 O O . TYR A 1 165 ? 9.341 -9.007 -22.215 1.00 88.06 165 TYR A O 1
ATOM 1240 N N . PRO A 1 166 ? 10.524 -10.559 -21.104 1.00 92.44 166 PRO A N 1
ATOM 1241 C CA . PRO A 1 166 ? 10.151 -10.058 -19.794 1.00 92.44 166 PRO A CA 1
ATOM 1242 C C . PRO A 1 166 ? 10.626 -8.626 -19.548 1.00 92.44 166 PRO A C 1
ATOM 1244 O O . PRO A 1 166 ? 11.743 -8.234 -19.897 1.00 92.44 166 PRO A O 1
ATOM 1247 N N . TYR A 1 167 ? 9.761 -7.862 -18.891 1.00 93.19 167 TYR A N 1
ATOM 1248 C CA . TYR A 1 167 ? 10.110 -6.594 -18.275 1.00 93.19 167 TYR A CA 1
ATOM 1249 C C . TYR A 1 167 ? 9.537 -6.518 -16.860 1.00 93.19 167 TYR A C 1
ATOM 1251 O O . TYR A 1 167 ? 8.538 -7.166 -16.548 1.00 93.19 167 TYR A O 1
ATOM 1259 N N . THR A 1 168 ? 10.125 -5.660 -16.036 1.00 94.75 168 THR A N 1
ATOM 1260 C CA . THR A 1 168 ? 9.618 -5.312 -14.709 1.00 94.75 168 THR A CA 1
ATOM 1261 C C . THR A 1 168 ? 9.595 -3.799 -14.574 1.00 94.75 168 THR A C 1
ATOM 1263 O O . THR A 1 168 ? 10.650 -3.165 -14.588 1.00 94.75 168 THR A O 1
ATOM 1266 N N . ALA A 1 169 ? 8.403 -3.217 -14.442 1.00 95.06 169 ALA A N 1
ATOM 1267 C CA . ALA A 1 169 ? 8.257 -1.810 -14.075 1.00 95.06 169 ALA A CA 1
ATOM 1268 C C . ALA A 1 169 ? 8.324 -1.657 -12.551 1.00 95.06 169 ALA A C 1
ATOM 1270 O O . ALA A 1 169 ? 7.752 -2.473 -11.828 1.00 95.06 169 ALA A O 1
ATOM 1271 N N . SER A 1 170 ? 9.008 -0.629 -12.056 1.00 92.62 170 SER A N 1
ATOM 1272 C CA . SER A 1 170 ? 9.072 -0.314 -10.627 1.00 92.62 170 SER A CA 1
ATOM 1273 C C . SER A 1 170 ? 8.266 0.940 -10.330 1.00 92.62 170 SER A C 1
ATOM 1275 O O . SER A 1 170 ? 8.484 1.986 -10.941 1.00 92.62 170 SER A O 1
ATOM 1277 N N . TYR A 1 171 ? 7.357 0.822 -9.373 1.00 86.88 171 TYR A N 1
ATOM 1278 C CA . TYR A 1 171 ? 6.627 1.926 -8.775 1.00 86.88 171 TYR A CA 1
ATOM 1279 C C . TYR A 1 171 ? 7.268 2.262 -7.434 1.00 86.88 171 TYR A C 1
ATOM 1281 O O . TYR A 1 171 ? 7.547 1.347 -6.659 1.00 86.88 171 TYR A O 1
ATOM 1289 N N . ASN A 1 172 ? 7.506 3.538 -7.155 1.00 82.06 172 ASN A N 1
ATOM 1290 C CA . ASN A 1 172 ? 8.048 4.001 -5.886 1.00 82.06 172 ASN A CA 1
ATOM 1291 C C .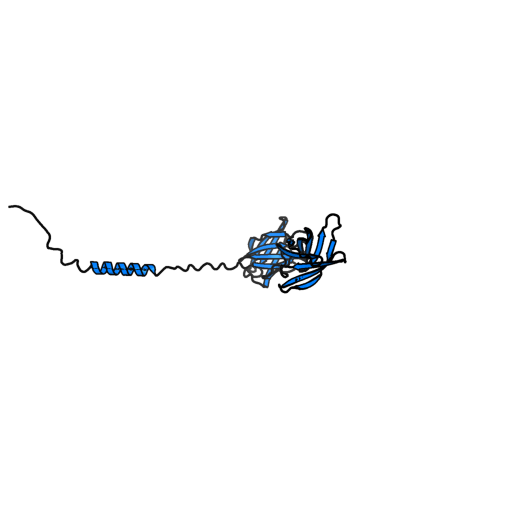 ASN A 1 172 ? 7.485 5.383 -5.541 1.00 82.06 172 ASN A C 1
ATOM 1293 O O . ASN A 1 172 ? 7.522 6.296 -6.366 1.00 82.06 172 ASN A O 1
ATOM 1297 N N . GLY A 1 173 ? 6.964 5.533 -4.321 1.00 69.56 173 GLY A N 1
ATOM 1298 C CA . GLY A 1 173 ? 6.620 6.839 -3.755 1.00 69.56 173 GLY A CA 1
ATOM 1299 C C . GLY A 1 173 ? 5.637 7.669 -4.587 1.00 69.56 173 GLY A C 1
ATOM 1300 O O . GLY A 1 173 ? 5.734 8.893 -4.588 1.00 69.56 173 GLY A O 1
ATOM 1301 N N . GLY A 1 174 ? 4.720 7.025 -5.314 1.00 75.06 174 GLY A N 1
ATOM 1302 C CA . GLY A 1 174 ? 3.721 7.717 -6.134 1.00 75.06 174 GLY A CA 1
ATOM 1303 C C . GLY A 1 174 ? 3.933 7.653 -7.641 1.00 75.06 174 GLY A C 1
ATOM 1304 O O . GLY A 1 174 ? 3.014 7.992 -8.380 1.00 75.06 174 GLY A O 1
ATOM 1305 N N . LEU A 1 175 ? 5.100 7.212 -8.114 1.00 83.12 175 LEU A N 1
ATOM 1306 C CA . LEU A 1 175 ? 5.456 7.266 -9.532 1.00 83.12 175 LEU A CA 1
ATOM 1307 C C . LEU A 1 175 ? 6.099 5.965 -10.007 1.00 83.12 175 LEU A C 1
ATOM 1309 O O . LEU A 1 175 ? 6.776 5.272 -9.250 1.00 83.12 175 LEU A O 1
ATOM 1313 N N . PHE A 1 176 ? 5.951 5.664 -11.295 1.00 89.25 176 PHE A N 1
ATOM 1314 C CA . PHE A 1 176 ? 6.829 4.701 -11.952 1.00 89.25 176 PHE A CA 1
ATOM 1315 C C . PHE A 1 176 ? 8.191 5.342 -12.202 1.00 89.25 176 PHE A C 1
ATOM 1317 O O . PHE A 1 176 ? 8.273 6.382 -12.852 1.00 89.25 176 PHE A O 1
ATOM 1324 N N . THR A 1 177 ? 9.250 4.732 -11.673 1.00 88.31 177 THR A N 1
ATOM 1325 C CA . THR A 1 177 ? 10.603 5.309 -11.714 1.00 88.31 177 THR A CA 1
ATOM 1326 C C . THR A 1 177 ? 11.504 4.625 -12.725 1.00 88.31 177 THR A C 1
ATOM 1328 O O . THR A 1 177 ? 12.393 5.265 -13.264 1.00 88.31 177 THR A O 1
ATOM 1331 N N . GLN A 1 178 ? 11.284 3.341 -13.016 1.00 93.62 178 GLN A N 1
ATOM 1332 C CA . GLN A 1 178 ? 12.127 2.600 -13.953 1.00 93.62 178 GLN A CA 1
ATOM 1333 C C . GLN A 1 178 ? 11.403 1.407 -14.582 1.00 93.62 178 GLN A C 1
ATOM 1335 O O . GLN A 1 178 ? 10.450 0.863 -14.017 1.00 93.62 178 GLN A O 1
ATOM 1340 N N . VAL A 1 179 ? 11.921 0.949 -15.721 1.00 94.38 179 VAL A N 1
ATOM 1341 C CA . VAL A 1 179 ? 11.606 -0.353 -16.319 1.00 94.38 179 VAL A CA 1
ATOM 1342 C C . VAL A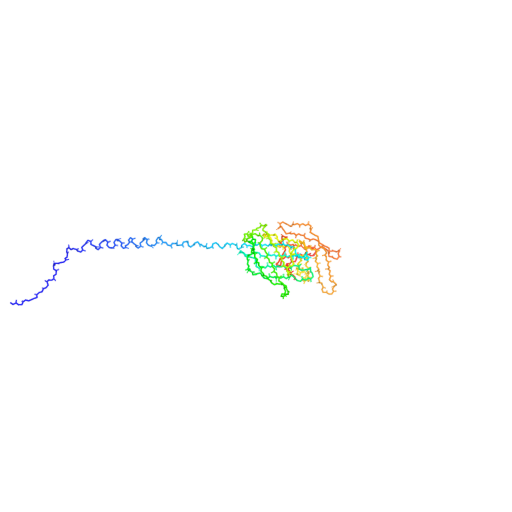 1 179 ? 12.899 -1.112 -16.565 1.00 94.38 179 VAL A C 1
ATOM 1344 O O . VAL A 1 179 ? 13.831 -0.597 -17.179 1.00 94.38 179 VAL A O 1
ATOM 1347 N N . ARG A 1 180 ? 12.948 -2.360 -16.105 1.00 94.19 180 ARG A N 1
ATOM 1348 C CA . ARG A 1 180 ? 14.032 -3.298 -16.387 1.00 94.19 180 ARG A CA 1
ATOM 1349 C C . ARG A 1 180 ? 13.578 -4.309 -17.428 1.00 94.19 180 ARG A C 1
ATOM 1351 O O . ARG A 1 180 ? 12.573 -4.973 -17.217 1.00 94.19 180 ARG A O 1
ATOM 1358 N N . PHE A 1 181 ? 14.338 -4.469 -18.500 1.00 92.00 181 PHE A N 1
ATOM 1359 C CA . PHE A 1 181 ? 14.104 -5.446 -19.558 1.00 92.00 181 PHE A CA 1
ATOM 1360 C C . PHE A 1 181 ? 15.101 -6.594 -19.463 1.00 92.00 181 PHE A C 1
ATOM 1362 O O . PHE A 1 181 ? 16.298 -6.379 -19.255 1.00 92.00 181 PHE A O 1
ATOM 1369 N N . GLU A 1 182 ? 14.617 -7.811 -19.681 1.00 91.00 182 GLU A N 1
ATOM 1370 C CA . GLU A 1 182 ? 15.421 -9.026 -19.639 1.00 91.00 182 GLU A CA 1
ATOM 1371 C C . GLU A 1 182 ? 15.295 -9.771 -20.968 1.00 91.00 182 GLU A C 1
ATOM 1373 O O . GLU A 1 182 ? 14.242 -10.297 -21.323 1.00 91.00 182 GLU A O 1
ATOM 1378 N N . ARG A 1 183 ? 16.389 -9.797 -21.737 1.00 88.06 183 ARG A N 1
ATOM 1379 C CA . ARG A 1 183 ? 16.435 -10.442 -23.054 1.00 88.06 183 ARG A CA 1
ATOM 1380 C C . ARG A 1 183 ? 17.385 -11.639 -23.030 1.00 88.06 183 ARG A C 1
ATOM 1382 O O . ARG A 1 183 ? 18.500 -11.512 -22.521 1.00 88.06 183 ARG A O 1
ATOM 1389 N N . PRO A 1 184 ? 17.001 -12.792 -23.606 1.00 86.62 184 PRO A N 1
ATOM 1390 C CA . PRO A 1 184 ? 17.887 -13.946 -23.701 1.00 86.62 184 PRO A CA 1
ATOM 1391 C C . PRO A 1 184 ? 19.203 -13.596 -24.404 1.00 86.62 184 PRO A C 1
ATOM 1393 O O . PRO A 1 184 ? 19.203 -13.040 -25.501 1.00 86.62 184 PRO A O 1
ATOM 1396 N N . GLY A 1 185 ? 20.328 -13.932 -23.772 1.00 87.00 185 GLY A N 1
ATOM 1397 C CA . GLY A 1 185 ? 21.661 -13.706 -24.337 1.00 87.00 185 GLY A CA 1
ATOM 1398 C C . GLY A 1 185 ? 22.162 -12.258 -24.281 1.00 87.00 185 GLY A C 1
ATOM 1399 O O . GLY A 1 185 ? 23.223 -11.981 -24.834 1.00 87.00 185 GLY A O 1
ATOM 1400 N N . MET A 1 186 ? 21.450 -11.346 -23.609 1.00 87.12 186 MET A N 1
ATOM 1401 C CA . MET A 1 186 ? 21.888 -9.964 -23.388 1.00 87.12 186 MET A CA 1
ATOM 1402 C C . MET A 1 186 ? 21.884 -9.617 -21.893 1.00 87.12 186 MET A C 1
ATOM 1404 O O . MET A 1 186 ? 21.059 -10.145 -21.143 1.00 87.12 186 MET A O 1
ATOM 1408 N N . PRO A 1 187 ? 22.772 -8.716 -21.434 1.00 88.31 187 PRO A N 1
ATOM 1409 C CA . PRO A 1 187 ? 22.655 -8.135 -20.104 1.00 88.31 187 PRO A CA 1
ATOM 1410 C C . PRO A 1 187 ? 21.304 -7.421 -19.936 1.00 88.31 187 PRO A C 1
ATOM 1412 O O . PRO A 1 187 ? 20.842 -6.777 -20.882 1.00 88.31 187 PRO A O 1
ATOM 1415 N N . PRO A 1 188 ? 20.679 -7.492 -18.750 1.00 89.56 188 PRO A N 1
ATOM 1416 C CA . PRO A 1 188 ? 19.473 -6.730 -18.463 1.00 89.56 188 PRO A CA 1
ATOM 1417 C C . PRO A 1 188 ? 19.695 -5.227 -18.620 1.00 89.56 188 PRO A C 1
ATOM 1419 O O . PRO A 1 188 ? 20.735 -4.700 -18.220 1.00 89.56 188 PRO A O 1
ATOM 1422 N N . VAL A 1 189 ? 18.696 -4.543 -19.166 1.00 91.06 189 VAL A N 1
ATOM 1423 C CA . VAL A 1 189 ? 18.735 -3.100 -19.424 1.00 91.06 189 VAL A CA 1
ATOM 1424 C C . VAL A 1 189 ? 17.724 -2.423 -18.516 1.00 91.06 189 VAL A C 1
ATOM 1426 O O . VAL A 1 189 ? 16.555 -2.795 -18.536 1.00 91.06 189 VAL A O 1
ATOM 1429 N N . THR A 1 190 ? 18.160 -1.437 -17.737 1.00 91.25 190 THR A N 1
ATOM 1430 C CA . THR A 1 190 ? 17.266 -0.600 -16.930 1.00 91.25 190 THR A CA 1
ATOM 1431 C C . THR A 1 190 ? 17.164 0.781 -17.558 1.00 91.25 190 THR A C 1
ATOM 1433 O O . THR A 1 190 ? 18.178 1.388 -17.900 1.00 91.25 190 THR A O 1
ATOM 1436 N N . THR A 1 191 ? 15.936 1.261 -17.684 1.00 91.19 191 THR A N 1
ATOM 1437 C CA . THR A 1 191 ? 15.594 2.591 -18.173 1.00 91.19 191 THR A CA 1
ATOM 1438 C C . THR A 1 191 ? 14.895 3.349 -17.055 1.00 91.19 191 THR A C 1
ATOM 1440 O O . THR A 1 191 ? 13.889 2.866 -16.538 1.00 91.19 191 THR A O 1
ATOM 1443 N N . GLU A 1 192 ? 15.407 4.528 -16.709 1.00 88.94 192 GLU A N 1
ATOM 1444 C CA . GLU A 1 192 ? 14.707 5.472 -15.832 1.00 88.94 192 GLU A CA 1
ATOM 1445 C C . GLU A 1 192 ? 13.519 6.091 -16.572 1.00 88.94 192 GLU A C 1
ATOM 1447 O O . GLU A 1 192 ? 13.588 6.353 -17.776 1.00 88.94 192 GLU A O 1
ATOM 1452 N N . LEU A 1 193 ? 12.437 6.326 -15.840 1.00 90.12 193 LEU A N 1
ATOM 1453 C CA . LEU A 1 193 ? 11.195 6.883 -16.348 1.00 90.12 193 LEU A CA 1
ATOM 1454 C C . LEU A 1 193 ? 10.947 8.283 -15.790 1.00 90.12 193 LEU A C 1
ATOM 1456 O O . LEU A 1 193 ? 11.166 8.555 -14.612 1.00 90.12 193 LEU A O 1
ATOM 1460 N N . THR A 1 194 ? 10.403 9.153 -16.635 1.00 83.56 194 THR A N 1
ATOM 1461 C CA . THR A 1 194 ? 9.893 10.473 -16.255 1.00 83.56 194 THR A CA 1
ATOM 1462 C C . THR A 1 194 ? 8.430 10.585 -16.664 1.00 83.56 194 THR A C 1
ATOM 1464 O O . THR A 1 194 ? 8.077 10.314 -17.808 1.00 83.56 194 THR A O 1
ATOM 1467 N N . ARG A 1 195 ? 7.554 10.992 -15.739 1.00 87.31 195 ARG A N 1
ATOM 1468 C CA . ARG A 1 195 ? 6.152 11.301 -16.064 1.00 87.31 195 ARG A CA 1
ATOM 1469 C C . ARG A 1 195 ? 6.109 12.561 -16.922 1.00 87.31 195 ARG A C 1
ATOM 1471 O O . ARG A 1 195 ? 6.610 13.595 -16.485 1.00 87.31 195 ARG A O 1
ATOM 1478 N N . TYR A 1 196 ? 5.481 12.497 -18.091 1.00 84.12 196 TYR A N 1
ATOM 1479 C CA . TYR A 1 196 ? 5.460 13.629 -19.026 1.00 84.12 196 TYR A CA 1
ATOM 1480 C C . TYR A 1 196 ? 4.049 14.095 -19.398 1.00 84.12 196 TYR A C 1
ATOM 1482 O O . TYR A 1 196 ? 3.867 15.258 -19.754 1.00 84.12 196 TYR A O 1
ATOM 1490 N N . ALA A 1 197 ? 3.036 13.226 -19.296 1.00 84.75 197 ALA A N 1
ATOM 1491 C CA . ALA A 1 197 ? 1.677 13.558 -19.717 1.00 84.75 197 ALA A CA 1
ATOM 1492 C C . ALA A 1 197 ? 0.603 12.697 -19.033 1.00 84.75 197 ALA A C 1
ATOM 1494 O O . ALA A 1 197 ? 0.892 11.789 -18.254 1.00 84.75 197 ALA A O 1
ATOM 1495 N N . VAL A 1 198 ? -0.654 13.005 -19.350 1.00 86.56 198 VAL A N 1
ATOM 1496 C CA . VAL A 1 198 ? -1.845 12.194 -19.074 1.00 86.56 198 VAL A CA 1
ATOM 1497 C C . VAL A 1 198 ? -2.618 12.099 -20.391 1.00 86.56 198 VAL A C 1
ATOM 1499 O O . VAL A 1 198 ? -2.774 13.118 -21.065 1.00 86.56 198 VAL A O 1
ATOM 1502 N N . ASN A 1 199 ? -3.051 10.901 -20.790 1.00 86.19 199 ASN A N 1
ATOM 1503 C CA . ASN A 1 199 ? -3.812 10.720 -22.033 1.00 86.19 199 ASN A CA 1
ATOM 1504 C C . ASN A 1 199 ? -5.295 11.120 -21.882 1.00 86.19 199 ASN A C 1
ATOM 1506 O O . ASN A 1 199 ? -5.772 11.431 -20.789 1.00 86.19 199 ASN A O 1
ATOM 1510 N N . ASP A 1 200 ? -6.051 11.060 -22.981 1.00 91.75 200 ASP A N 1
ATOM 1511 C CA . ASP A 1 200 ? -7.482 11.404 -23.012 1.00 91.75 200 ASP A CA 1
ATOM 1512 C C . ASP A 1 200 ? -8.351 10.498 -22.115 1.00 91.75 200 ASP A C 1
ATOM 1514 O O . ASP A 1 200 ? -9.476 10.848 -21.756 1.00 91.75 200 ASP A O 1
ATOM 1518 N N . GLN A 1 201 ? -7.843 9.325 -21.733 1.00 88.69 201 GLN A N 1
ATOM 1519 C CA . GLN A 1 201 ? -8.489 8.371 -20.833 1.00 88.69 201 GLN A CA 1
ATOM 1520 C C . GLN A 1 201 ? -8.201 8.665 -19.347 1.00 88.69 201 GLN A C 1
ATOM 1522 O O . GLN A 1 201 ? -8.764 7.998 -18.464 1.00 88.69 201 GLN A O 1
ATOM 1527 N N . GLY A 1 202 ? -7.371 9.675 -19.063 1.00 81.38 202 GLY A N 1
ATOM 1528 C CA . GLY A 1 202 ? -6.934 10.043 -17.719 1.00 81.38 202 GLY A CA 1
ATOM 1529 C C . GLY A 1 202 ? -5.816 9.152 -17.175 1.00 81.38 202 GLY A C 1
ATOM 1530 O O . GLY A 1 202 ? -5.644 9.082 -15.963 1.00 81.38 202 GLY A O 1
ATOM 1531 N N . GLU A 1 203 ? -5.098 8.434 -18.039 1.00 90.44 203 GLU A N 1
ATOM 1532 C CA . GLU A 1 203 ? -4.016 7.526 -17.658 1.00 90.44 203 GLU A CA 1
ATOM 1533 C C . GLU A 1 203 ? -2.666 8.264 -17.718 1.00 90.44 203 GLU A C 1
ATOM 1535 O O . GLU A 1 203 ? -2.330 8.853 -18.754 1.00 90.44 203 GLU A O 1
ATOM 1540 N N . PRO A 1 204 ? -1.884 8.261 -16.627 1.00 87.31 204 PRO A N 1
ATOM 1541 C CA . PRO A 1 204 ? -0.546 8.835 -16.598 1.00 87.31 204 PRO A CA 1
ATOM 1542 C C . PRO A 1 204 ? 0.408 8.150 -17.576 1.00 87.31 204 PRO A C 1
ATOM 1544 O O . PRO A 1 204 ? 0.460 6.920 -17.663 1.00 87.31 204 PRO A O 1
ATOM 1547 N N . LEU A 1 205 ? 1.203 8.966 -18.265 1.00 90.12 205 LEU A N 1
ATOM 1548 C CA . LEU A 1 205 ? 2.206 8.539 -19.232 1.00 90.12 205 LEU A CA 1
ATOM 1549 C C . LEU A 1 205 ? 3.611 8.857 -18.725 1.00 90.12 205 LEU A C 1
ATOM 1551 O O . LEU A 1 205 ? 3.897 9.974 -18.276 1.00 90.12 205 LEU A O 1
ATOM 1555 N N . TYR A 1 206 ? 4.490 7.871 -18.849 1.00 93.19 206 TYR A N 1
ATOM 1556 C CA . TYR A 1 206 ? 5.893 7.946 -18.473 1.00 93.19 206 TYR A CA 1
ATOM 1557 C C . TYR A 1 206 ? 6.764 7.619 -19.680 1.00 93.19 206 TYR A C 1
ATOM 1559 O O . TYR A 1 206 ? 6.437 6.709 -20.439 1.00 93.19 206 TYR A O 1
ATOM 1567 N N . GLU A 1 207 ? 7.873 8.334 -19.834 1.00 92.31 207 GLU A N 1
ATOM 1568 C CA . GLU A 1 207 ? 8.829 8.149 -20.924 1.00 92.31 207 GLU A CA 1
ATOM 1569 C C . GLU A 1 207 ? 10.239 7.863 -20.402 1.00 92.31 207 GLU A C 1
ATOM 1571 O O . GLU A 1 207 ? 10.622 8.318 -19.323 1.00 92.31 207 GLU A O 1
ATOM 1576 N N . GLY A 1 208 ? 11.018 7.115 -21.177 1.00 91.00 208 GLY A N 1
ATOM 1577 C CA . GLY A 1 208 ? 12.428 6.852 -20.914 1.00 91.00 208 GLY A CA 1
ATOM 1578 C C . GLY A 1 208 ? 13.157 6.371 -22.167 1.00 91.00 208 GLY A C 1
ATOM 1579 O O . GLY A 1 208 ? 12.536 6.080 -23.183 1.00 91.00 208 GLY A O 1
ATOM 1580 N N . GLY A 1 209 ? 14.485 6.269 -22.104 1.00 87.50 209 GLY A N 1
ATOM 1581 C CA . GLY A 1 209 ? 15.305 5.798 -23.226 1.00 87.50 209 GLY A CA 1
ATOM 1582 C C . GLY A 1 209 ? 15.733 4.335 -23.092 1.00 87.50 209 GLY A C 1
ATOM 1583 O O . GLY A 1 209 ? 16.294 3.932 -22.072 1.00 87.50 209 GLY A O 1
ATOM 1584 N N . TYR A 1 210 ? 15.553 3.538 -24.144 1.00 83.19 210 TYR A N 1
ATOM 1585 C CA . TYR A 1 210 ? 16.081 2.180 -24.261 1.00 83.19 210 TYR A CA 1
ATOM 1586 C C . TYR A 1 210 ? 17.387 2.188 -25.062 1.00 83.19 210 TYR A C 1
ATOM 1588 O O . TYR A 1 210 ? 17.400 2.450 -26.266 1.00 83.19 210 TYR A O 1
ATOM 1596 N N . LEU A 1 211 ? 18.509 1.927 -24.380 1.00 80.06 211 LEU A N 1
ATOM 1597 C CA . LEU A 1 211 ? 19.862 1.889 -24.967 1.00 80.06 211 LEU A CA 1
ATOM 1598 C C . LEU A 1 211 ? 20.261 3.153 -25.763 1.00 80.06 211 LEU A C 1
ATOM 1600 O O . LEU A 1 211 ? 21.169 3.098 -26.588 1.00 80.06 211 LEU A O 1
ATOM 1604 N N . GLY A 1 212 ? 19.592 4.288 -25.528 1.00 75.88 212 GLY A N 1
ATOM 1605 C CA . GLY A 1 212 ? 19.812 5.540 -26.262 1.00 75.88 212 GLY A CA 1
ATOM 1606 C C . GLY A 1 212 ? 19.396 5.501 -27.738 1.00 75.88 212 GLY A C 1
ATOM 1607 O O . GLY A 1 212 ? 19.799 6.379 -28.494 1.00 75.88 212 GLY A O 1
ATOM 1608 N N . MET A 1 213 ? 18.642 4.481 -28.157 1.00 80.56 213 MET A N 1
ATOM 1609 C CA . MET A 1 213 ? 18.248 4.268 -29.557 1.00 80.56 213 MET A CA 1
ATOM 1610 C C . MET A 1 213 ? 16.736 4.224 -29.762 1.00 80.56 213 MET A C 1
ATOM 1612 O O . MET A 1 213 ? 16.287 4.401 -30.890 1.00 80.56 213 MET A O 1
ATOM 1616 N N . ALA A 1 214 ? 15.985 3.954 -28.698 1.00 85.19 214 ALA A N 1
ATOM 1617 C CA . ALA A 1 214 ? 14.558 3.696 -28.746 1.00 85.19 214 ALA A CA 1
ATOM 1618 C C . ALA A 1 214 ? 13.844 4.356 -27.565 1.00 85.19 214 ALA A C 1
ATOM 1620 O O . ALA A 1 214 ? 14.430 4.494 -26.486 1.00 85.19 214 ALA A O 1
ATOM 1621 N N . ASP A 1 215 ? 12.578 4.708 -27.759 1.00 88.69 215 ASP A N 1
ATOM 1622 C CA . ASP A 1 215 ? 11.748 5.312 -26.716 1.00 88.69 215 ASP A CA 1
ATOM 1623 C C . ASP A 1 215 ? 10.977 4.231 -25.958 1.00 88.69 215 ASP A C 1
ATOM 1625 O O . ASP A 1 215 ? 10.407 3.316 -26.554 1.00 88.69 215 ASP A O 1
ATOM 1629 N N . VAL A 1 216 ? 10.936 4.341 -24.633 1.00 91.88 216 VAL A N 1
ATOM 1630 C CA . VAL A 1 216 ? 10.094 3.529 -23.751 1.00 91.88 216 VAL A CA 1
ATOM 1631 C C . VAL A 1 216 ? 8.927 4.382 -23.300 1.00 91.88 216 VAL A C 1
ATOM 1633 O O . VAL A 1 216 ? 9.143 5.441 -22.722 1.00 91.88 216 VAL A O 1
ATOM 1636 N N . ILE A 1 217 ? 7.706 3.891 -23.495 1.00 93.81 217 ILE A N 1
ATOM 1637 C CA . ILE A 1 217 ? 6.499 4.511 -22.946 1.00 93.81 217 ILE A CA 1
ATOM 1638 C C . ILE A 1 217 ? 5.853 3.534 -21.974 1.00 93.81 217 ILE A C 1
ATOM 1640 O O . ILE A 1 217 ? 5.585 2.386 -22.332 1.00 93.81 217 ILE A O 1
ATOM 1644 N N . LEU A 1 218 ? 5.576 3.993 -20.757 1.00 94.50 218 LEU A N 1
ATOM 1645 C CA . LEU A 1 218 ? 4.750 3.283 -19.788 1.00 94.50 218 LEU A CA 1
ATOM 1646 C C . LEU A 1 218 ? 3.439 4.041 -19.574 1.00 94.50 218 LEU A C 1
ATOM 1648 O O . LEU A 1 218 ? 3.435 5.249 -19.349 1.00 94.50 218 LEU A O 1
ATOM 1652 N N . VAL A 1 219 ? 2.332 3.303 -19.610 1.00 94.50 219 VAL A N 1
ATOM 1653 C CA . VAL A 1 219 ? 0.990 3.789 -19.277 1.00 94.50 219 VAL A CA 1
ATOM 1654 C C . VAL A 1 219 ? 0.562 3.172 -17.959 1.00 94.50 219 VAL A C 1
ATOM 1656 O O . VAL A 1 219 ? 0.513 1.942 -17.831 1.00 94.50 219 VAL A O 1
ATOM 1659 N N . ASP A 1 220 ? 0.224 4.026 -17.002 1.00 92.19 220 ASP A N 1
ATOM 1660 C CA . ASP A 1 220 ? -0.421 3.617 -15.763 1.00 92.19 220 ASP A CA 1
ATOM 1661 C C . ASP A 1 220 ? -1.937 3.484 -15.965 1.00 92.19 220 ASP A C 1
ATOM 1663 O O . ASP A 1 220 ? -2.678 4.468 -15.986 1.00 92.19 220 ASP A O 1
ATOM 1667 N N . LEU A 1 221 ? -2.418 2.243 -16.068 1.00 91.94 221 LEU A N 1
ATOM 1668 C CA . LEU A 1 221 ? -3.840 1.958 -16.285 1.00 91.94 221 LEU A CA 1
ATOM 1669 C C . LEU A 1 221 ? -4.673 2.102 -15.000 1.00 91.94 221 LEU A C 1
ATOM 1671 O O . LEU A 1 221 ? -5.898 1.977 -15.041 1.00 91.94 221 LEU A O 1
ATOM 1675 N N . SER A 1 222 ? -4.027 2.340 -13.854 1.00 83.69 222 SER A N 1
ATOM 1676 C CA . SER A 1 222 ? -4.693 2.571 -12.568 1.00 83.69 222 SER A CA 1
ATOM 1677 C C . SER A 1 222 ? -5.056 4.035 -12.319 1.00 83.69 222 SER A C 1
ATOM 1679 O O . SER A 1 222 ? -5.770 4.319 -11.358 1.00 83.69 222 SER A O 1
ATOM 1681 N N . LYS A 1 223 ? -4.624 4.949 -13.200 1.00 84.12 223 LYS A N 1
ATOM 1682 C CA . LYS A 1 223 ? -4.923 6.388 -13.132 1.00 84.12 223 LYS A CA 1
ATOM 1683 C C . LYS A 1 223 ? -4.415 7.043 -11.843 1.00 84.12 223 LYS A C 1
ATOM 1685 O O . LYS A 1 223 ? -5.194 7.642 -11.105 1.00 84.12 223 LYS A O 1
ATOM 1690 N N . ASP A 1 224 ? -3.117 6.900 -11.573 1.00 78.06 224 ASP A N 1
ATOM 1691 C CA . ASP A 1 224 ? -2.429 7.366 -10.359 1.00 78.06 224 ASP A CA 1
ATOM 1692 C C . ASP A 1 224 ? -2.892 6.667 -9.056 1.00 78.06 224 ASP A C 1
ATOM 1694 O O . ASP A 1 224 ? -2.487 7.060 -7.963 1.00 78.06 224 ASP A O 1
ATOM 1698 N N . ASN A 1 225 ? -3.691 5.593 -9.140 1.00 79.25 225 ASN A N 1
ATOM 1699 C CA . ASN A 1 225 ? -4.114 4.785 -7.989 1.00 79.25 225 ASN A CA 1
ATOM 1700 C C . ASN A 1 225 ? -3.476 3.387 -8.006 1.00 79.25 225 ASN A C 1
ATOM 1702 O O . ASN A 1 225 ? -4.163 2.361 -7.938 1.00 79.25 225 ASN A O 1
ATOM 1706 N N . VAL A 1 226 ? -2.148 3.345 -8.141 1.00 80.81 226 VAL A N 1
ATOM 1707 C CA . VAL A 1 226 ? -1.403 2.088 -8.250 1.00 80.81 226 VAL A CA 1
ATOM 1708 C C . VAL A 1 226 ? -1.467 1.339 -6.919 1.00 80.81 226 VAL A C 1
ATOM 1710 O O . VAL A 1 226 ? -1.139 1.869 -5.868 1.00 80.81 226 VAL A O 1
ATOM 1713 N N . GLN A 1 227 ? -1.862 0.075 -6.979 1.00 80.44 227 GLN A N 1
ATOM 1714 C CA . GLN A 1 227 ? -1.985 -0.876 -5.868 1.00 80.44 227 GLN A CA 1
ATOM 1715 C C . GLN A 1 227 ? -1.701 -2.303 -6.374 1.00 80.44 227 GLN A C 1
ATOM 1717 O O . GLN A 1 227 ? -1.700 -2.515 -7.592 1.00 80.44 227 GLN A O 1
ATOM 1722 N N . PRO A 1 228 ? -1.471 -3.312 -5.514 1.00 82.44 228 PRO A N 1
ATOM 1723 C CA . PRO A 1 228 ? -1.392 -4.701 -5.969 1.00 82.44 228 PRO A CA 1
ATOM 1724 C C . PRO A 1 228 ? -2.593 -5.087 -6.844 1.00 82.44 228 PRO A C 1
ATOM 1726 O O . PRO A 1 228 ? -3.731 -4.732 -6.548 1.00 82.44 228 PRO A O 1
ATOM 1729 N N . GLY A 1 229 ? -2.336 -5.781 -7.950 1.00 82.12 229 GLY A N 1
ATOM 1730 C CA . GLY A 1 229 ? -3.325 -6.092 -8.985 1.00 82.12 229 GLY A CA 1
ATOM 1731 C C . GLY A 1 229 ? -3.536 -4.987 -10.028 1.00 82.12 229 GLY A C 1
ATOM 1732 O O . GLY A 1 229 ? -4.162 -5.249 -11.056 1.00 82.12 229 GLY A O 1
ATOM 1733 N N . SER A 1 230 ? -2.991 -3.782 -9.819 1.00 89.06 230 SER A N 1
ATOM 1734 C CA . SER A 1 230 ? -2.994 -2.718 -10.834 1.00 89.06 230 SER A CA 1
ATOM 1735 C C . SER A 1 230 ? -2.247 -3.146 -12.082 1.00 89.06 230 SER A C 1
ATOM 1737 O O . SER A 1 230 ? -1.374 -4.012 -12.034 1.00 89.06 230 SER A O 1
ATOM 1739 N N . GLN A 1 231 ? -2.596 -2.538 -13.209 1.00 93.62 231 GLN A N 1
ATOM 1740 C CA . GLN A 1 231 ? -2.030 -2.904 -14.495 1.00 93.62 231 GLN A CA 1
ATOM 1741 C C . GLN A 1 231 ? -1.243 -1.754 -15.102 1.00 93.62 231 GLN A C 1
ATOM 1743 O O . GLN A 1 231 ? -1.631 -0.593 -14.999 1.00 93.62 231 GLN A O 1
ATOM 1748 N N . VAL A 1 232 ? -0.169 -2.108 -15.794 1.00 94.38 232 VAL A N 1
ATOM 1749 C CA . VAL A 1 232 ? 0.608 -1.187 -16.622 1.00 94.38 232 VAL A CA 1
ATOM 1750 C C . VAL A 1 232 ? 0.758 -1.746 -18.024 1.00 94.38 232 VAL A C 1
ATOM 1752 O O . VAL A 1 232 ? 0.760 -2.963 -18.228 1.00 94.38 232 VAL A O 1
ATOM 1755 N N . SER A 1 233 ? 0.926 -0.860 -18.995 1.00 93.50 233 SER A N 1
ATOM 1756 C CA . SER A 1 233 ? 1.338 -1.230 -20.347 1.00 93.50 233 SER A CA 1
ATOM 1757 C C . SER A 1 233 ? 2.668 -0.568 -20.663 1.00 93.50 233 SER A C 1
ATOM 1759 O O . SER A 1 233 ? 2.826 0.619 -20.399 1.00 93.50 233 SER A O 1
ATOM 1761 N N . VAL A 1 234 ? 3.611 -1.326 -21.217 1.00 92.62 234 VAL A N 1
ATOM 1762 C CA . VAL A 1 234 ? 4.920 -0.818 -21.643 1.00 92.62 234 VAL A CA 1
ATOM 1763 C C . VAL A 1 234 ? 5.081 -1.037 -23.143 1.00 92.62 234 VAL A C 1
ATOM 1765 O O . VAL A 1 234 ? 4.821 -2.134 -23.642 1.00 92.62 234 VAL A O 1
ATOM 1768 N N . ALA A 1 235 ? 5.518 0.001 -23.849 1.00 89.69 235 ALA A N 1
ATOM 1769 C CA . ALA A 1 235 ? 5.871 -0.021 -25.261 1.00 89.69 235 ALA A CA 1
ATOM 1770 C C . ALA A 1 235 ? 7.334 0.394 -25.448 1.00 89.69 235 ALA A C 1
ATOM 1772 O O . ALA A 1 235 ? 7.845 1.229 -24.704 1.00 89.69 235 ALA A O 1
ATOM 1773 N N . VAL A 1 236 ? 7.981 -0.177 -26.465 1.00 87.12 236 VAL A N 1
ATOM 1774 C CA . VAL A 1 236 ? 9.291 0.263 -26.966 1.00 87.12 236 VAL A CA 1
ATOM 1775 C C . VAL A 1 236 ? 9.102 0.664 -28.429 1.00 87.12 236 VAL A C 1
ATOM 1777 O O . VAL A 1 236 ? 8.494 -0.099 -29.178 1.00 87.12 236 VAL A O 1
ATOM 1780 N N . ASP A 1 237 ? 9.545 1.858 -28.826 1.00 83.75 237 ASP A N 1
ATOM 1781 C CA . ASP A 1 237 ? 9.353 2.435 -30.171 1.00 83.75 237 ASP A CA 1
ATOM 1782 C C . ASP A 1 237 ? 7.890 2.448 -30.645 1.00 83.75 237 ASP A C 1
ATOM 1784 O O . ASP A 1 237 ? 7.575 2.139 -31.795 1.00 83.75 237 ASP A O 1
ATOM 1788 N N . ASN A 1 238 ? 6.960 2.777 -29.743 1.00 75.00 238 ASN A N 1
ATOM 1789 C CA . ASN A 1 238 ? 5.511 2.758 -29.998 1.00 75.00 238 ASN A CA 1
ATOM 1790 C C . ASN A 1 238 ? 4.939 1.381 -30.394 1.00 75.00 238 ASN A C 1
ATOM 1792 O O . ASN A 1 238 ? 3.781 1.287 -30.814 1.00 75.00 238 ASN A O 1
ATOM 1796 N N . LEU A 1 239 ? 5.702 0.295 -30.229 1.00 79.62 239 LEU A N 1
ATOM 1797 C CA . LEU A 1 239 ? 5.187 -1.064 -30.369 1.00 79.62 239 LEU A CA 1
ATOM 1798 C C . LEU A 1 239 ? 4.438 -1.442 -29.096 1.00 79.62 239 LEU A C 1
ATOM 1800 O O . LEU A 1 239 ? 5.007 -1.923 -28.112 1.00 79.62 239 LEU A O 1
ATOM 1804 N N . TRP A 1 240 ? 3.135 -1.173 -29.126 1.00 74.25 240 TRP A N 1
ATOM 1805 C CA . TRP A 1 240 ? 2.248 -1.416 -28.004 1.00 74.25 240 TRP A CA 1
ATOM 1806 C C . TRP A 1 240 ? 2.062 -2.896 -27.737 1.00 74.25 240 TRP A C 1
ATOM 1808 O O . TRP A 1 240 ? 1.687 -3.698 -28.593 1.00 74.25 240 TRP A O 1
ATOM 1818 N N . ASN A 1 241 ? 2.276 -3.229 -26.481 1.00 66.38 241 ASN A N 1
ATOM 1819 C CA . ASN A 1 241 ? 2.088 -4.551 -25.961 1.00 66.38 241 ASN A CA 1
ATOM 1820 C C . ASN A 1 241 ? 0.608 -4.810 -25.610 1.00 66.38 241 ASN A C 1
ATOM 1822 O O . ASN A 1 241 ? -0.058 -3.979 -24.997 1.00 66.38 241 ASN A O 1
ATOM 1826 N N . GLN A 1 242 ? 0.094 -5.992 -25.963 1.00 64.06 242 GLN A N 1
ATOM 1827 C CA . GLN A 1 242 ? -1.245 -6.441 -25.553 1.00 64.06 242 GLN A CA 1
ATOM 1828 C C . GLN A 1 242 ? -1.252 -7.130 -24.172 1.00 64.06 242 GLN A C 1
ATOM 1830 O O . GLN A 1 242 ? -2.314 -7.346 -23.590 1.00 64.06 242 GLN A O 1
ATOM 1835 N N . ARG A 1 243 ? -0.079 -7.490 -23.637 1.00 75.00 243 ARG A N 1
ATOM 1836 C CA . ARG A 1 243 ? 0.117 -8.261 -22.401 1.00 75.00 243 ARG A CA 1
ATOM 1837 C C . ARG A 1 243 ? 0.560 -7.371 -21.245 1.00 75.00 243 ARG A C 1
ATOM 1839 O O . ARG A 1 243 ? 1.745 -7.222 -20.965 1.00 75.00 243 ARG A O 1
ATOM 1846 N N . ARG A 1 244 ? -0.423 -6.807 -20.554 1.00 89.25 244 ARG A N 1
ATOM 1847 C CA . ARG A 1 244 ? -0.230 -5.887 -19.428 1.00 89.25 244 ARG A CA 1
ATOM 1848 C C . ARG A 1 244 ? 0.621 -6.500 -18.316 1.00 89.25 244 ARG A C 1
ATOM 1850 O O . ARG A 1 244 ? 0.460 -7.675 -17.986 1.00 89.25 244 ARG A O 1
ATOM 1857 N N . GLY A 1 245 ? 1.474 -5.678 -17.718 1.00 91.38 245 GLY A N 1
ATOM 1858 C CA . GLY A 1 245 ? 2.143 -6.020 -16.471 1.00 91.38 245 GLY A CA 1
ATOM 1859 C C . GLY A 1 245 ? 1.176 -5.874 -15.304 1.00 91.38 245 GLY A C 1
ATOM 1860 O O . GLY A 1 245 ? 0.348 -4.964 -15.316 1.00 91.38 245 GLY A O 1
ATOM 1861 N N . VAL A 1 246 ? 1.263 -6.763 -14.316 1.00 92.00 246 VAL A N 1
ATOM 1862 C CA . VAL A 1 246 ? 0.394 -6.747 -13.127 1.00 92.00 246 VAL A CA 1
ATOM 1863 C C . VAL A 1 246 ? 1.243 -6.454 -11.903 1.00 92.00 246 VAL A C 1
ATOM 1865 O O . VAL A 1 246 ? 2.206 -7.164 -11.639 1.00 92.00 246 VAL A O 1
ATOM 1868 N N . CYS A 1 247 ? 0.895 -5.403 -11.172 1.00 89.44 247 CYS A N 1
ATOM 1869 C CA . CYS A 1 247 ? 1.656 -4.933 -10.029 1.00 89.44 247 CYS A CA 1
ATOM 1870 C C . CYS A 1 247 ? 1.471 -5.831 -8.802 1.00 89.44 247 CYS A C 1
ATOM 1872 O O . CYS A 1 247 ? 0.357 -6.244 -8.481 1.00 89.44 247 CYS A O 1
ATOM 1874 N N . GLY A 1 248 ? 2.560 -6.093 -8.090 1.00 84.31 248 GLY A N 1
ATOM 1875 C CA . GLY A 1 248 ? 2.616 -6.859 -6.849 1.00 84.31 248 GLY A CA 1
ATOM 1876 C C . GLY A 1 248 ? 3.792 -6.415 -5.975 1.00 84.31 248 GLY A C 1
ATOM 1877 O O . GLY A 1 248 ? 4.543 -5.509 -6.349 1.00 84.31 248 GLY A O 1
ATOM 1878 N N . TYR A 1 249 ? 3.907 -7.031 -4.798 1.00 73.50 249 TYR A N 1
ATOM 1879 C CA . TYR A 1 249 ? 5.041 -6.845 -3.886 1.00 73.50 249 TYR A CA 1
ATOM 1880 C C . TYR A 1 249 ? 6.243 -7.680 -4.309 1.00 73.50 249 TYR A C 1
ATOM 1882 O O . TYR A 1 249 ? 6.022 -8.828 -4.755 1.00 73.50 249 TYR A O 1
#

Secondary structure (DSSP, 8-state):
--------SSSTTSSSSSHHHHHHHHHHHHHHTTSS----------PPPPEEEEEEE-TTS-EEEEEEETTEEEEEEE---TTS--EEEE-EEEEE-TTS-EEEEEEETTTEEEEEEETTTT---TT-EEEEEETTEE-SS-EE-BSSPP--SEEEEEEE-TTS-EEEEEEETTEEEEEEE--TTS--EEEE-EEEEE-TTS-EEEEEEETTTEEEEEEETTTT---TT-EEEEEETTEE-SS-EE-B-

pLDDT: mean 79.47, std 19.39, range [34.75, 98.56]

Sequence (249 aa):
MNGFDSGFFASLWHQGKKISKLIATLLVATVFFLGMGTILLPVPTAQAAMVLFCPGLDAGGYPYTATYVDGLFTEVRFDRSPSLPPVTSELTYDTVNEQGEPIYRGGYLGMADVTLVDRSKGNVQPGSEVSVAVDGRWNQTRGVCGTSTPTPTALTCPGLDYNGYPYTASYNGGLFTQVRFERPGMPPVTTELTRYAVNDQGEPLYEGGYLGMADVILVDLSKDNVQPGSQVSVAVDNLWNQRRGVCGY

Foldseek 3Di:
DDDDDDDDDPDPPPPPPPPVVVVVVVVVVVVVVVPDDPPPPPPPPPPQWDWKWFWAAFLVRWIKIFIDTRQDTAWIWTPPDPVDDIWIWGWDWDDADPVLWTWIWTDTVVPWIKIKTFPVNSPDDQQTWIWIYTNPGTGPDITGIDSADPDDQKKWFWKAALVRWIKIFIDHDQDTFWIWTDDPPDDIDIWGWDFDDADPVLWTWIWTDDVNPWIKIKTFPCNSRDDAQGWMWIYINPSTDPIITGIDD

Radius of gyration: 36.15 Å; chains: 1; bounding box: 130×64×61 Å